Protein AF-A0A7S3YES2-F1 (afdb_monomer_lite)

Sequence (187 aa):
KAGHWVFRRHGYSEAENPGHLVTLINQAGDPILMGERTRGLAPTPREYLDLLVKAVFDGSPGIPGMLPPAPPTGRAPAAVAVDAQGAVAPLRDFLLPAGIGVSYYPPPTQEELHYAEYGDRALPTGKSCAVCGRPTREDGRPLLKCSRCRLATYCGQDHQRQDWKNHKRACKDNVSKQKAPPPATAV

Foldseek 3Di:
DAEEKEKDFQDQDCVRHVQLFIFIAGPVRHTLGGGDGAPDVFHALVRVVVVQCCQAQPTACADVPPGHTGGRPVDHYQEYEYQHPVNQVVNQVVCVVVNYHYYYDHDQDPVSVVCVVVCVVPPPPQAAAPQPRHSEAPVRHGFDADPQQSPHTHNDVVSVVVCCVVCVVVSVVRNVVVPDDDPDDDD

Secondary structure (DSSP, 8-state):
-EEEEEEEES-SSTTT-TT-EEEEE-TTS-EEEEEEE-SSSS--HHHHHHHHHIIIII-B--BTTTB--B----S-EEEEEES-HHHHHHHHHHHGGGT-EEEE-PPPPHHHHHHHHTTTTT---S--BTTT--SS-TTSPPPEEPTTTS--EESSHHHHHHHHHHHHHHHHHHHHHTTPPPPPPP-

InterPro domains:
  IPR002893 Zinc finger, MYND-type [PF01753] (129-171)
  IPR002893 Zinc finger, MYND-type [PS01360] (129-171)
  IPR002893 Zinc finger, MYND-type [PS50865] (129-171)

Radius of gyration: 23.1 Å; chains: 1; bounding box: 52×49×50 Å

Organism: Heterosigma akashiwo (NCBI:txid2829)

Structure (mmCIF, N/CA/C/O backbone):
data_AF-A0A7S3YES2-F1
#
_entry.id   AF-A0A7S3YES2-F1
#
loop_
_atom_site.group_PDB
_atom_site.id
_atom_site.type_symbol
_atom_site.label_atom_id
_atom_si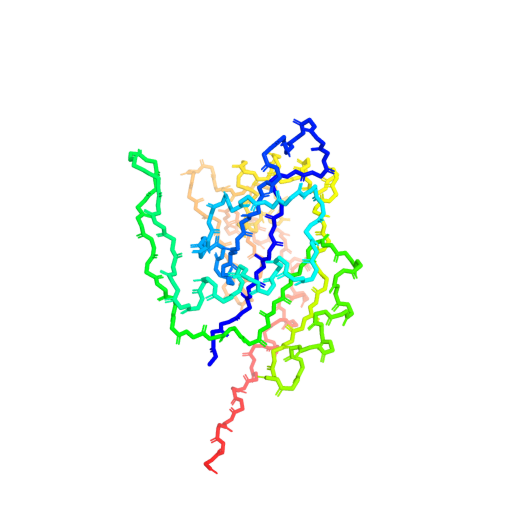te.label_alt_id
_atom_site.label_comp_id
_atom_site.label_asym_id
_atom_site.label_entity_id
_atom_site.label_seq_id
_atom_site.pdbx_PDB_ins_code
_atom_site.Cartn_x
_atom_site.Cartn_y
_atom_site.Cartn_z
_atom_site.occupancy
_atom_site.B_iso_or_equiv
_atom_site.auth_seq_id
_atom_site.auth_comp_id
_atom_site.auth_asym_id
_atom_site.auth_atom_id
_atom_site.pdbx_PDB_model_num
ATOM 1 N N . LYS A 1 1 ? 12.040 -11.055 9.045 1.00 61.12 1 LYS A N 1
ATOM 2 C CA . LYS A 1 1 ? 11.118 -10.408 8.083 1.00 61.12 1 LYS A CA 1
ATOM 3 C C . LYS A 1 1 ? 10.249 -9.418 8.847 1.00 61.12 1 LYS A C 1
ATOM 5 O O . LYS A 1 1 ? 9.913 -9.714 9.988 1.00 61.12 1 LYS A O 1
ATOM 10 N N . ALA A 1 2 ? 9.986 -8.237 8.293 1.00 74.62 2 ALA A N 1
ATOM 11 C CA . ALA A 1 2 ? 9.013 -7.291 8.836 1.00 74.62 2 ALA A CA 1
ATOM 12 C C . ALA A 1 2 ? 7.578 -7.826 8.636 1.00 74.62 2 ALA A C 1
ATOM 14 O O . ALA A 1 2 ? 7.402 -8.876 8.020 1.00 74.62 2 ALA A O 1
ATOM 15 N N . GLY A 1 3 ? 6.570 -7.147 9.192 1.00 86.94 3 GLY A N 1
ATOM 16 C CA . GLY A 1 3 ? 5.158 -7.525 9.054 1.00 86.94 3 GLY A CA 1
ATOM 17 C C . GLY A 1 3 ? 4.611 -7.368 7.628 1.00 86.94 3 GLY A C 1
ATOM 18 O O . GLY A 1 3 ? 5.349 -7.443 6.644 1.00 86.94 3 GLY A O 1
ATOM 19 N N . HIS A 1 4 ? 3.302 -7.162 7.519 1.00 90.69 4 HIS A N 1
ATOM 20 C CA . HIS A 1 4 ? 2.634 -6.908 6.242 1.00 90.69 4 HIS A CA 1
ATOM 21 C C . HIS A 1 4 ? 2.777 -5.438 5.828 1.00 90.69 4 HIS A C 1
ATOM 23 O O . HIS A 1 4 ? 2.563 -4.556 6.661 1.00 90.69 4 HIS A O 1
ATOM 29 N N . TRP A 1 5 ? 3.139 -5.175 4.571 1.00 94.50 5 TRP A N 1
ATOM 30 C CA . TRP A 1 5 ? 3.244 -3.820 4.018 1.00 94.50 5 TRP A CA 1
ATOM 31 C C . TRP A 1 5 ? 2.229 -3.603 2.899 1.00 94.50 5 TRP A C 1
ATOM 33 O O . TRP A 1 5 ? 1.947 -4.524 2.137 1.00 94.50 5 TRP A O 1
ATOM 43 N N . VAL A 1 6 ? 1.705 -2.387 2.770 1.00 94.25 6 VAL A N 1
ATOM 44 C CA . VAL A 1 6 ? 0.679 -2.053 1.771 1.00 94.25 6 VAL A CA 1
ATOM 45 C C . VAL A 1 6 ? 1.133 -0.864 0.938 1.00 94.25 6 VAL A C 1
ATOM 47 O O . VAL A 1 6 ? 1.464 0.187 1.484 1.00 94.25 6 VAL A O 1
ATOM 50 N N . PHE A 1 7 ? 1.129 -1.023 -0.382 1.00 93.56 7 PHE A N 1
ATOM 51 C CA . PHE A 1 7 ? 1.256 0.087 -1.316 1.00 93.56 7 PHE A CA 1
ATOM 52 C C . PHE A 1 7 ? -0.118 0.686 -1.608 1.00 93.56 7 PHE A C 1
ATOM 54 O O . PHE A 1 7 ? -1.051 -0.030 -1.971 1.00 93.56 7 PHE A O 1
ATOM 61 N N . ARG A 1 8 ? -0.222 2.009 -1.480 1.00 90.81 8 ARG A N 1
ATOM 62 C CA . ARG A 1 8 ? -1.449 2.772 -1.704 1.00 90.81 8 ARG A CA 1
ATOM 63 C C . ARG A 1 8 ? -1.166 3.997 -2.564 1.00 90.81 8 ARG A C 1
ATOM 65 O O . ARG A 1 8 ? -0.377 4.859 -2.172 1.00 90.81 8 ARG A O 1
ATOM 72 N N . ARG A 1 9 ? -1.838 4.110 -3.708 1.00 90.38 9 ARG A N 1
ATOM 73 C CA . ARG A 1 9 ? -1.846 5.337 -4.514 1.00 90.38 9 ARG A CA 1
ATOM 74 C C . ARG A 1 9 ? -2.618 6.459 -3.823 1.00 90.38 9 ARG A C 1
ATOM 76 O O . ARG A 1 9 ? -3.581 6.209 -3.101 1.00 90.38 9 ARG A O 1
ATOM 83 N N . HIS A 1 10 ? -2.212 7.706 -4.067 1.00 86.56 10 HIS A N 1
ATOM 84 C CA . HIS A 1 10 ? -2.883 8.905 -3.528 1.00 86.56 10 HIS A CA 1
ATOM 85 C C . HIS A 1 10 ? -4.203 9.239 -4.246 1.00 86.56 10 HIS A C 1
ATOM 87 O O . HIS A 1 10 ? -4.919 10.137 -3.826 1.00 86.56 10 HIS A O 1
ATOM 93 N N . GLY A 1 11 ? -4.536 8.494 -5.299 1.00 84.19 11 GLY A N 1
ATOM 94 C CA . GLY A 1 11 ? -5.742 8.624 -6.114 1.00 84.19 11 GLY A CA 1
ATOM 95 C C . GLY A 1 11 ? -5.633 7.732 -7.350 1.00 84.19 11 GLY A C 1
ATOM 96 O O . GLY A 1 11 ? -4.544 7.226 -7.653 1.00 84.19 11 GLY A O 1
ATOM 97 N N . TYR A 1 12 ? -6.751 7.518 -8.046 1.00 86.38 12 TYR A N 1
ATOM 98 C CA . TYR A 1 12 ? -6.851 6.529 -9.130 1.00 86.38 12 TYR A CA 1
ATOM 99 C C . TYR A 1 12 ? -7.106 7.155 -10.505 1.00 86.38 12 TYR A C 1
ATOM 101 O O . TYR A 1 12 ? -7.118 6.445 -11.510 1.00 86.38 12 TYR A O 1
ATOM 109 N N . SER A 1 13 ? -7.255 8.477 -10.552 1.00 86.88 13 SER A N 1
ATOM 110 C CA . SER A 1 13 ? -7.379 9.284 -11.763 1.00 86.88 13 SER A CA 1
ATOM 111 C C . SER A 1 13 ? -6.330 10.399 -11.803 1.00 86.88 13 SER A C 1
ATOM 113 O O . SER A 1 13 ? -5.776 10.777 -10.771 1.00 86.88 13 SER A O 1
ATOM 115 N N . GLU A 1 14 ? -6.086 10.962 -12.989 1.00 88.75 14 GLU A N 1
ATOM 116 C CA . GLU A 1 14 ? -5.148 12.083 -13.185 1.00 88.75 14 GLU A CA 1
ATOM 117 C C . GLU A 1 14 ? -5.544 13.318 -12.363 1.00 88.75 14 GLU A C 1
ATOM 119 O O . GLU A 1 14 ? -4.692 14.070 -11.904 1.00 88.75 14 GLU A O 1
ATOM 124 N N . ALA A 1 15 ? -6.847 13.524 -12.148 1.00 84.31 15 ALA A N 1
ATOM 125 C CA . ALA A 1 15 ? -7.356 14.639 -11.356 1.00 84.31 15 ALA A CA 1
ATOM 126 C C . ALA A 1 15 ? -7.073 14.463 -9.855 1.00 84.31 15 ALA A C 1
ATOM 128 O O . ALA A 1 15 ? -6.727 15.425 -9.175 1.00 84.31 15 ALA A O 1
ATOM 129 N N . GLU A 1 16 ? -7.208 13.238 -9.342 1.00 83.69 16 GLU A N 1
ATOM 130 C CA . GLU A 1 16 ? -6.973 12.920 -7.927 1.00 83.69 16 GLU A CA 1
ATOM 131 C C . GLU A 1 16 ? -5.483 12.754 -7.610 1.00 83.69 16 GLU A C 1
ATOM 133 O O . GLU A 1 16 ? -5.043 13.054 -6.503 1.00 83.69 16 GLU A O 1
ATOM 138 N N . ASN A 1 17 ? -4.699 12.258 -8.570 1.00 88.44 17 ASN A N 1
ATOM 139 C CA . ASN A 1 17 ? -3.285 11.948 -8.394 1.00 88.44 17 ASN A CA 1
ATOM 140 C C . ASN A 1 17 ? -2.426 12.422 -9.580 1.00 88.44 17 ASN A C 1
ATOM 142 O O . ASN A 1 17 ? -1.763 11.604 -10.222 1.00 88.44 17 ASN A O 1
ATOM 146 N N . PRO A 1 18 ? -2.351 13.741 -9.835 1.00 89.25 18 PRO A N 1
ATOM 147 C CA . PRO A 1 18 ? -1.568 14.301 -10.947 1.00 89.25 18 PRO A CA 1
ATOM 148 C C . PRO A 1 18 ? -0.056 14.077 -10.784 1.00 89.25 18 PRO A C 1
ATOM 150 O O . PRO A 1 18 ? 0.735 14.254 -11.709 1.00 89.25 18 PRO A O 1
ATOM 153 N N . GLY A 1 19 ? 0.381 13.737 -9.568 1.00 88.88 19 GLY A N 1
ATOM 154 C CA . GLY A 1 19 ? 1.769 13.425 -9.259 1.00 88.88 19 GLY A CA 1
ATOM 155 C C . GLY A 1 19 ? 2.131 11.951 -9.425 1.00 88.88 19 GLY A C 1
ATOM 156 O O . GLY A 1 19 ? 3.307 11.638 -9.262 1.00 88.88 19 GLY A O 1
ATOM 157 N N . HIS A 1 20 ? 1.167 11.065 -9.703 1.00 92.94 20 HIS A N 1
ATOM 158 C CA . HIS A 1 20 ? 1.345 9.605 -9.707 1.00 92.94 20 HIS A CA 1
ATOM 159 C C . HIS A 1 20 ? 2.026 9.087 -8.431 1.00 92.94 20 HIS A C 1
ATOM 161 O O . HIS A 1 20 ? 2.964 8.285 -8.469 1.00 92.94 20 HIS A O 1
ATOM 167 N N . LEU A 1 21 ? 1.583 9.605 -7.288 1.00 91.44 21 LEU A N 1
ATOM 168 C CA . LEU A 1 21 ? 2.171 9.361 -5.982 1.00 91.44 21 LEU A CA 1
ATOM 169 C C . LEU A 1 21 ? 1.654 8.060 -5.362 1.00 91.44 21 LEU A C 1
ATOM 171 O O . LEU A 1 21 ? 0.460 7.741 -5.433 1.00 91.44 21 LEU A O 1
ATOM 175 N N . VAL A 1 22 ? 2.566 7.344 -4.710 1.00 92.00 22 VAL A N 1
ATOM 176 C CA . VAL A 1 22 ? 2.334 6.103 -3.968 1.00 92.00 22 VAL A CA 1
ATOM 177 C C . VAL A 1 22 ? 2.945 6.223 -2.571 1.00 92.00 22 VAL A C 1
ATOM 179 O O . VAL A 1 22 ? 4.047 6.737 -2.394 1.00 92.00 22 VAL A O 1
ATOM 182 N N . THR A 1 23 ? 2.243 5.719 -1.562 1.00 91.88 23 THR A N 1
ATOM 183 C CA . THR A 1 23 ? 2.752 5.546 -0.196 1.00 91.88 23 THR A CA 1
ATOM 184 C C . THR A 1 23 ? 2.873 4.060 0.107 1.00 91.88 23 THR A C 1
ATOM 186 O O . THR A 1 23 ? 2.001 3.271 -0.257 1.00 91.88 23 THR A O 1
ATOM 189 N N . LEU A 1 24 ? 3.939 3.684 0.805 1.00 93.12 24 LEU A N 1
ATOM 190 C CA . LEU A 1 24 ? 4.111 2.364 1.397 1.00 93.12 24 LEU A CA 1
ATOM 191 C C . LEU A 1 24 ? 3.903 2.484 2.904 1.00 93.12 24 LEU A C 1
ATOM 193 O O . LEU A 1 24 ? 4.624 3.236 3.555 1.00 93.12 24 LEU A O 1
ATOM 197 N N . ILE A 1 25 ? 2.949 1.741 3.457 1.00 89.94 25 ILE A N 1
ATOM 198 C CA . ILE A 1 25 ? 2.642 1.737 4.894 1.00 89.94 25 ILE A CA 1
ATOM 199 C C . ILE A 1 25 ? 2.916 0.370 5.521 1.00 89.94 25 ILE A C 1
ATOM 201 O O . ILE A 1 25 ? 2.829 -0.666 4.857 1.00 89.94 25 ILE A O 1
ATOM 205 N N . ASN A 1 26 ? 3.246 0.368 6.811 1.00 88.50 26 ASN A N 1
ATOM 206 C CA . ASN A 1 26 ? 3.394 -0.847 7.605 1.00 88.50 26 ASN A CA 1
ATOM 207 C C . ASN A 1 26 ? 2.022 -1.373 8.095 1.00 88.50 26 ASN A C 1
ATOM 209 O O . ASN A 1 26 ? 0.976 -0.767 7.869 1.00 88.50 26 ASN A O 1
ATOM 213 N N . GLN A 1 27 ? 2.029 -2.491 8.825 1.00 84.56 27 GLN A N 1
ATOM 214 C CA . GLN A 1 27 ? 0.817 -3.106 9.383 1.00 84.56 27 GLN A CA 1
ATOM 215 C C . GLN A 1 27 ? 0.098 -2.241 10.440 1.00 84.56 27 GLN A C 1
ATOM 217 O O . GLN A 1 27 ? -1.097 -2.421 10.655 1.00 84.56 27 GLN A O 1
ATOM 222 N N . ALA A 1 28 ? 0.808 -1.333 11.111 1.00 79.88 28 ALA A N 1
ATOM 223 C CA . ALA A 1 28 ? 0.231 -0.387 12.066 1.00 79.88 28 ALA A CA 1
ATOM 224 C C . ALA A 1 28 ? -0.382 0.851 11.381 1.00 79.88 28 ALA A C 1
ATOM 226 O O . ALA A 1 28 ? -1.066 1.629 12.039 1.00 79.88 28 ALA A O 1
ATOM 227 N N . GLY A 1 29 ? -0.182 1.005 10.067 1.00 79.81 29 GLY A N 1
ATOM 228 C CA . GLY A 1 29 ? -0.621 2.163 9.293 1.00 79.81 29 GLY A CA 1
ATOM 229 C C . GLY A 1 29 ? 0.418 3.282 9.204 1.00 79.81 29 GLY A C 1
ATOM 230 O O . GLY A 1 29 ? 0.149 4.287 8.549 1.00 79.81 29 GLY A O 1
ATOM 231 N N . ASP A 1 30 ? 1.604 3.116 9.797 1.00 82.94 30 ASP A N 1
ATOM 232 C CA . ASP A 1 30 ? 2.648 4.136 9.724 1.00 82.94 30 ASP A CA 1
ATOM 233 C C . ASP A 1 30 ? 3.318 4.127 8.342 1.00 82.94 30 ASP A C 1
ATOM 235 O O . ASP A 1 30 ? 3.594 3.048 7.792 1.00 82.94 30 ASP A O 1
ATOM 239 N N . PRO A 1 31 ? 3.636 5.304 7.778 1.00 86.00 31 PRO A N 1
ATOM 240 C CA . PRO A 1 31 ? 4.341 5.395 6.510 1.00 86.00 31 PRO A CA 1
ATOM 241 C C . PRO A 1 31 ? 5.785 4.894 6.635 1.00 86.00 31 PRO A C 1
ATOM 243 O O . PRO A 1 31 ? 6.546 5.328 7.495 1.00 86.00 31 PRO A O 1
ATOM 246 N N . ILE A 1 32 ? 6.165 3.998 5.725 1.00 90.12 32 ILE A N 1
ATOM 247 C CA . ILE A 1 32 ? 7.548 3.568 5.480 1.00 90.12 32 ILE A CA 1
ATOM 248 C C . ILE A 1 32 ? 8.164 4.444 4.384 1.00 90.12 32 ILE A C 1
ATOM 250 O O . ILE A 1 32 ? 9.259 4.972 4.545 1.00 90.12 32 ILE A O 1
ATOM 254 N N . LEU A 1 33 ? 7.436 4.615 3.276 1.00 91.12 33 LEU A N 1
ATOM 255 C CA . LEU A 1 33 ? 7.733 5.580 2.217 1.00 91.12 33 LEU A CA 1
ATOM 256 C C . LEU A 1 33 ? 6.488 6.424 1.977 1.00 91.12 33 LEU A C 1
ATOM 258 O O . LEU A 1 33 ? 5.380 5.887 1.964 1.00 91.12 33 LEU A O 1
ATOM 262 N N . MET A 1 34 ? 6.655 7.724 1.752 1.00 87.06 34 MET A N 1
ATOM 263 C CA . MET A 1 34 ? 5.537 8.654 1.616 1.00 87.06 34 MET A CA 1
ATOM 264 C C . MET A 1 34 ? 5.678 9.498 0.352 1.00 87.06 34 MET A C 1
ATOM 266 O O . MET A 1 34 ? 6.649 10.234 0.208 1.00 87.06 34 MET A O 1
ATOM 270 N N . GLY A 1 35 ? 4.681 9.416 -0.534 1.00 85.75 35 GLY A N 1
ATOM 271 C CA . GLY A 1 35 ? 4.595 10.282 -1.715 1.00 85.75 35 GLY A CA 1
ATOM 272 C C . GLY A 1 35 ? 5.646 9.987 -2.787 1.00 85.75 35 GLY A C 1
ATOM 273 O O . GLY A 1 35 ? 6.166 10.905 -3.415 1.00 85.75 35 GLY A O 1
ATOM 274 N N . GLU A 1 36 ? 5.971 8.716 -3.000 1.00 91.06 36 GLU A N 1
ATOM 275 C CA . GLU A 1 36 ? 6.913 8.293 -4.032 1.00 91.06 36 GLU A CA 1
ATOM 276 C C . GLU A 1 36 ? 6.277 8.408 -5.416 1.00 91.06 36 GLU A C 1
ATOM 278 O O . GLU A 1 36 ? 5.167 7.927 -5.645 1.00 91.06 36 GLU A O 1
ATOM 283 N N . ARG A 1 37 ? 6.981 9.054 -6.344 1.00 92.69 37 ARG A N 1
ATOM 284 C CA . ARG A 1 37 ? 6.482 9.308 -7.696 1.00 92.69 37 ARG A CA 1
ATOM 285 C C . ARG A 1 37 ? 6.710 8.095 -8.594 1.00 92.69 37 ARG A C 1
ATOM 287 O O . ARG A 1 37 ? 7.815 7.564 -8.663 1.00 92.69 37 ARG A O 1
ATOM 294 N N . THR A 1 38 ? 5.678 7.724 -9.340 1.00 94.19 38 THR A N 1
ATOM 295 C CA . THR A 1 38 ? 5.729 6.689 -10.383 1.00 94.19 38 THR A CA 1
ATOM 296 C C . THR A 1 38 ? 5.505 7.304 -11.765 1.00 94.19 38 THR A C 1
ATOM 298 O O . THR A 1 38 ? 5.157 8.481 -11.889 1.00 94.19 38 THR A O 1
ATOM 301 N N . ARG A 1 39 ? 5.775 6.553 -12.838 1.00 93.50 39 ARG A N 1
ATOM 302 C CA . ARG A 1 39 ? 5.670 7.078 -14.210 1.00 93.50 39 ARG A CA 1
ATOM 303 C C . ARG A 1 39 ? 4.228 7.287 -14.657 1.00 93.50 39 ARG A C 1
ATOM 305 O O . ARG A 1 39 ? 3.977 8.201 -15.434 1.00 93.50 39 ARG A O 1
ATOM 312 N N . GLY A 1 40 ? 3.301 6.468 -14.173 1.00 90.94 40 GLY A N 1
ATOM 313 C CA . GLY A 1 40 ? 1.884 6.529 -14.523 1.00 90.94 40 GLY A CA 1
ATOM 314 C C . GLY A 1 40 ? 0.987 6.249 -13.322 1.00 90.94 40 GLY A C 1
ATOM 315 O O . GLY A 1 40 ? 1.450 5.753 -12.300 1.00 90.94 40 GLY A O 1
ATOM 316 N N . LEU A 1 41 ? -0.315 6.500 -13.471 1.00 87.44 41 LEU A N 1
ATOM 317 C CA . LEU A 1 41 ? -1.318 6.251 -12.427 1.00 87.44 41 LEU A CA 1
ATOM 318 C C . LEU A 1 41 ? -1.337 4.823 -11.874 1.00 87.44 41 LEU A C 1
ATOM 320 O O . LEU A 1 41 ? -1.756 4.619 -10.738 1.00 87.44 41 LEU A O 1
ATOM 324 N N . ALA A 1 42 ? -0.962 3.821 -12.666 1.00 89.31 42 ALA A N 1
ATOM 325 C CA . ALA A 1 42 ? -0.839 2.437 -12.225 1.00 89.31 42 ALA A CA 1
ATOM 326 C C . ALA A 1 42 ? 0.644 2.034 -12.256 1.00 89.31 42 ALA A C 1
ATOM 328 O O . ALA A 1 42 ? 1.194 1.887 -13.351 1.00 89.31 42 ALA A O 1
ATOM 329 N N . PRO A 1 43 ? 1.290 1.843 -11.091 1.00 93.81 43 PRO A N 1
ATOM 330 C CA . PRO A 1 43 ? 2.683 1.437 -11.043 1.00 93.81 43 PRO A CA 1
ATOM 331 C C . PRO A 1 43 ? 2.886 0.066 -11.685 1.00 93.81 43 PRO A C 1
ATOM 333 O O . PRO A 1 43 ? 2.092 -0.866 -11.522 1.00 93.81 43 PRO A O 1
ATOM 336 N N . THR A 1 44 ? 3.986 -0.065 -12.410 1.00 95.56 44 THR A N 1
ATOM 337 C CA . THR A 1 44 ? 4.427 -1.334 -12.985 1.00 95.56 44 THR A CA 1
ATOM 338 C C . THR A 1 44 ? 5.000 -2.258 -11.900 1.00 95.56 44 THR A C 1
ATOM 340 O O . THR A 1 44 ? 5.464 -1.783 -10.860 1.00 95.56 44 THR A O 1
ATOM 343 N N . PRO A 1 45 ? 5.065 -3.587 -12.130 1.00 95.44 45 PRO A N 1
ATOM 344 C CA . PRO A 1 45 ? 5.743 -4.511 -11.215 1.00 95.44 45 PRO A CA 1
ATOM 345 C C . PRO A 1 45 ? 7.172 -4.078 -10.867 1.00 95.44 45 PRO A C 1
ATOM 347 O O . PRO A 1 45 ? 7.597 -4.195 -9.723 1.00 95.44 45 PRO A O 1
ATOM 350 N N . ARG A 1 46 ? 7.907 -3.535 -11.844 1.00 95.69 46 ARG A N 1
ATOM 351 C CA . ARG A 1 46 ? 9.270 -3.046 -11.631 1.00 95.69 46 ARG A CA 1
ATOM 352 C C . ARG A 1 46 ? 9.309 -1.865 -10.666 1.00 95.69 46 ARG A C 1
ATOM 354 O O . ARG A 1 46 ? 10.131 -1.869 -9.763 1.00 95.69 46 ARG A O 1
ATOM 361 N N . GLU A 1 47 ? 8.401 -0.905 -10.813 1.00 96.31 47 GLU A N 1
ATOM 362 C CA . GLU A 1 47 ? 8.338 0.244 -9.904 1.00 96.31 47 GLU A CA 1
ATOM 363 C C . GLU A 1 47 ? 8.006 -0.187 -8.471 1.00 96.31 47 GLU A C 1
ATOM 365 O O . GLU A 1 47 ? 8.640 0.289 -7.537 1.00 96.31 47 GLU A O 1
ATOM 370 N N . TYR A 1 48 ? 7.092 -1.146 -8.273 1.00 96.12 48 TYR A N 1
ATOM 371 C CA . TYR A 1 48 ? 6.850 -1.702 -6.935 1.00 96.12 48 TYR A CA 1
ATOM 372 C C . TYR A 1 48 ? 8.099 -2.368 -6.339 1.00 96.12 48 TYR A C 1
ATOM 374 O O . TYR A 1 48 ? 8.349 -2.224 -5.142 1.00 96.12 48 TYR A O 1
ATOM 382 N N . LEU A 1 49 ? 8.891 -3.081 -7.149 1.00 95.62 49 LEU A N 1
ATOM 383 C CA . LEU A 1 49 ? 10.154 -3.671 -6.697 1.00 95.62 49 LEU A CA 1
ATOM 384 C C . LEU A 1 49 ? 11.178 -2.596 -6.331 1.00 95.62 49 LEU A C 1
ATOM 386 O O . LEU A 1 49 ? 11.760 -2.678 -5.254 1.00 95.62 49 LEU A O 1
ATOM 390 N N . ASP A 1 50 ? 11.359 -1.577 -7.171 1.00 95.75 50 ASP A N 1
ATOM 391 C CA . ASP A 1 50 ? 12.300 -0.481 -6.918 1.00 95.75 50 ASP A CA 1
ATOM 392 C C . ASP A 1 50 ? 11.951 0.249 -5.607 1.00 95.75 50 ASP A C 1
ATOM 394 O O . ASP A 1 50 ? 12.821 0.494 -4.769 1.00 95.75 50 ASP A O 1
ATOM 398 N N . LEU A 1 51 ? 10.661 0.510 -5.364 1.00 95.50 51 LEU A N 1
ATOM 399 C CA . LEU A 1 51 ? 10.188 1.090 -4.104 1.00 95.50 51 LEU A CA 1
ATOM 400 C C . LEU A 1 51 ? 10.392 0.151 -2.908 1.00 95.50 51 LEU A C 1
ATOM 402 O O . LEU A 1 51 ? 10.715 0.609 -1.812 1.00 95.50 51 LEU A O 1
ATOM 406 N N . LEU A 1 52 ? 10.230 -1.161 -3.095 1.00 95.25 52 LEU A N 1
ATOM 407 C CA . LEU A 1 52 ? 10.494 -2.140 -2.043 1.00 95.25 52 LEU A CA 1
ATOM 408 C C . LEU A 1 52 ? 11.982 -2.167 -1.667 1.00 95.25 52 LEU A C 1
ATOM 410 O O . LEU A 1 52 ? 12.308 -2.181 -0.481 1.00 95.25 52 LEU A O 1
ATOM 414 N N . VAL A 1 53 ? 12.879 -2.137 -2.657 1.00 95.00 53 VAL A N 1
ATOM 415 C CA . VAL A 1 53 ? 14.330 -2.040 -2.433 1.00 95.00 53 VAL A CA 1
ATOM 416 C C . VAL A 1 53 ? 14.654 -0.748 -1.687 1.00 95.00 53 VAL A C 1
ATOM 418 O O . VAL A 1 53 ? 15.296 -0.808 -0.637 1.00 95.00 53 VAL A O 1
ATOM 421 N N . LYS A 1 54 ? 14.117 0.389 -2.147 1.00 94.44 54 LYS A N 1
ATOM 422 C CA . LYS A 1 54 ? 14.286 1.688 -1.486 1.00 94.44 54 LYS A CA 1
ATOM 423 C C . LYS A 1 54 ? 13.872 1.635 -0.013 1.00 94.44 54 LYS A C 1
ATOM 425 O O . LYS A 1 54 ? 14.631 2.043 0.858 1.00 94.44 54 LYS A O 1
ATOM 430 N N . ALA A 1 55 ? 12.706 1.068 0.299 1.00 93.94 55 ALA A N 1
ATOM 431 C CA . ALA A 1 55 ? 12.213 0.939 1.675 1.00 93.94 55 ALA A CA 1
ATOM 432 C C . ALA A 1 55 ? 13.106 0.063 2.575 1.00 93.94 55 ALA A C 1
ATOM 434 O O . ALA A 1 55 ? 13.204 0.279 3.790 1.00 93.94 55 ALA A O 1
ATOM 435 N N . VAL A 1 56 ? 13.735 -0.965 2.003 1.00 94.25 56 VAL A N 1
ATOM 436 C CA . VAL A 1 56 ? 14.581 -1.897 2.755 1.00 94.25 56 VAL A CA 1
ATOM 437 C C . VAL A 1 56 ? 15.978 -1.332 2.984 1.00 94.25 56 VAL A C 1
ATOM 439 O O . VAL A 1 56 ? 16.498 -1.497 4.088 1.00 94.25 56 VAL A O 1
ATOM 442 N N . PHE A 1 57 ? 16.565 -0.673 1.985 1.00 94.56 57 PHE A N 1
ATOM 443 C CA . PHE A 1 57 ? 17.994 -0.350 1.976 1.00 94.56 57 PHE A CA 1
ATOM 444 C C . PHE A 1 57 ? 18.318 1.144 2.032 1.00 94.56 57 PHE A C 1
ATOM 446 O O . PHE A 1 57 ? 19.312 1.498 2.662 1.00 94.56 57 PHE A O 1
ATOM 453 N N . ASP A 1 58 ? 17.468 2.013 1.479 1.00 91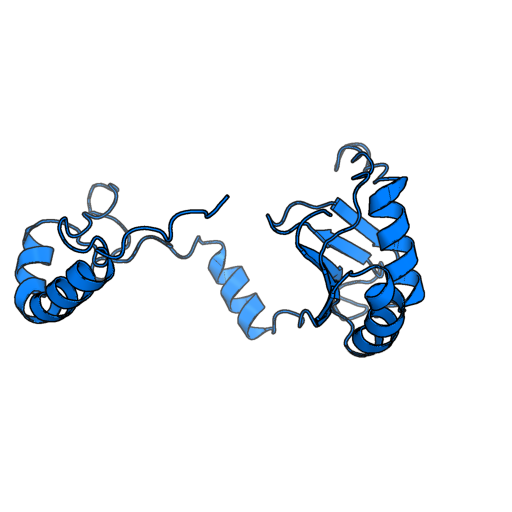.56 58 ASP A N 1
ATOM 454 C CA . ASP A 1 58 ? 17.777 3.444 1.339 1.00 91.56 58 ASP A CA 1
ATOM 455 C C . ASP A 1 58 ? 16.996 4.331 2.325 1.00 91.56 58 ASP A C 1
ATOM 457 O O . ASP A 1 58 ? 17.532 5.296 2.866 1.00 91.56 58 ASP A O 1
ATOM 461 N N . GLY A 1 59 ? 15.731 3.995 2.593 1.00 86.00 59 GLY A N 1
ATOM 462 C CA . GLY A 1 59 ? 14.813 4.824 3.376 1.00 86.00 59 GLY A CA 1
ATOM 463 C C . GLY A 1 59 ? 14.198 5.972 2.566 1.00 86.00 59 GLY A C 1
ATOM 464 O O . GLY A 1 59 ? 14.182 5.962 1.332 1.00 86.00 59 GLY A O 1
ATOM 465 N N . SER A 1 60 ? 13.648 6.967 3.265 1.00 81.81 60 SER A N 1
ATOM 466 C CA . SER A 1 60 ? 13.054 8.165 2.661 1.00 81.81 60 SER A CA 1
ATOM 467 C C . SER A 1 60 ? 13.799 9.426 3.112 1.00 81.81 60 SER A C 1
ATOM 469 O O . SER A 1 60 ? 14.009 9.604 4.313 1.00 81.81 60 SER A O 1
ATOM 471 N N . PRO A 1 61 ? 14.156 10.346 2.195 1.00 79.38 61 PRO A N 1
ATOM 472 C CA . PRO A 1 61 ? 14.854 11.586 2.544 1.00 79.38 61 PRO A CA 1
ATOM 473 C C . PRO A 1 61 ? 13.982 12.581 3.332 1.00 79.38 61 PRO A C 1
ATOM 475 O O . PRO A 1 61 ? 14.500 13.581 3.826 1.00 79.38 61 PRO A O 1
ATOM 478 N N . GLY A 1 62 ? 12.677 12.317 3.469 1.00 75.25 62 GLY A N 1
ATOM 479 C CA . GLY A 1 62 ? 11.728 13.251 4.067 1.00 75.25 62 GLY A CA 1
ATOM 480 C C . GLY A 1 62 ? 11.461 14.465 3.173 1.00 75.25 62 GLY A C 1
ATOM 481 O O . GLY A 1 62 ? 11.978 14.583 2.062 1.00 75.25 62 GLY A O 1
ATOM 482 N N . ILE A 1 63 ? 10.629 15.378 3.665 1.00 73.25 63 ILE A N 1
ATOM 483 C CA . ILE A 1 63 ? 10.309 16.654 3.019 1.00 73.25 63 ILE A CA 1
ATOM 484 C C . ILE A 1 63 ? 10.612 17.760 4.037 1.00 73.25 63 ILE A C 1
ATOM 486 O O . ILE A 1 63 ? 9.959 17.794 5.086 1.00 73.25 63 ILE A O 1
ATOM 490 N N . PRO A 1 64 ? 11.567 18.671 3.770 1.00 75.00 64 PRO A N 1
ATOM 491 C CA . PRO A 1 64 ? 11.923 19.736 4.704 1.00 75.00 64 PRO A CA 1
ATOM 492 C C . PRO A 1 64 ? 10.693 20.515 5.189 1.00 75.00 64 PRO A C 1
ATOM 494 O O . PRO A 1 64 ? 9.928 21.043 4.388 1.00 75.00 64 PRO A O 1
ATOM 497 N N . GLY A 1 65 ? 10.489 20.559 6.508 1.00 76.06 65 GLY A N 1
ATOM 498 C CA . GLY A 1 65 ? 9.366 21.267 7.136 1.00 76.06 65 GLY A CA 1
ATOM 499 C C . GLY A 1 65 ? 8.002 20.563 7.078 1.00 76.06 65 GLY A C 1
ATOM 500 O O . GLY A 1 65 ? 7.062 21.072 7.679 1.00 76.06 65 GLY A O 1
ATOM 501 N N . MET A 1 66 ? 7.881 19.404 6.417 1.00 73.69 66 MET A N 1
ATOM 502 C CA . MET A 1 66 ? 6.626 18.633 6.349 1.00 73.69 66 MET A CA 1
ATOM 503 C C . MET A 1 66 ? 6.752 17.202 6.878 1.00 73.69 66 MET A C 1
ATOM 505 O O . MET A 1 66 ? 5.853 16.734 7.570 1.00 73.69 66 MET A O 1
ATOM 509 N N . LEU A 1 67 ? 7.846 16.499 6.568 1.00 69.75 67 LEU A N 1
ATOM 510 C CA . LEU A 1 67 ? 8.051 15.108 6.973 1.00 69.75 67 LEU A CA 1
ATOM 511 C C . LEU A 1 67 ? 9.530 14.861 7.302 1.00 69.75 67 LEU A C 1
ATOM 513 O O . LEU A 1 67 ? 10.385 15.163 6.466 1.00 69.75 67 LEU A O 1
ATOM 517 N N . PRO A 1 68 ? 9.869 14.302 8.476 1.00 78.19 68 PRO A N 1
ATOM 518 C CA . PRO A 1 68 ? 11.252 13.960 8.778 1.00 78.19 68 PRO A CA 1
ATOM 519 C C . PRO A 1 68 ? 11.763 12.834 7.858 1.00 78.19 68 PRO A C 1
ATOM 521 O O . PRO A 1 68 ? 10.966 12.017 7.389 1.00 78.19 68 PRO A O 1
ATOM 524 N N . PRO A 1 69 ? 13.082 12.758 7.605 1.00 81.88 69 PRO A N 1
ATOM 525 C CA . PRO A 1 69 ? 13.672 11.609 6.930 1.00 81.88 69 PRO A CA 1
ATOM 526 C C . PRO A 1 69 ? 13.403 10.325 7.720 1.00 81.88 69 PRO A C 1
ATOM 528 O O . PRO A 1 69 ? 13.502 10.306 8.949 1.00 81.88 69 PRO A O 1
ATOM 531 N N . ALA A 1 70 ? 13.090 9.249 7.003 1.00 80.81 70 ALA A N 1
ATOM 532 C CA . ALA A 1 70 ? 12.881 7.926 7.571 1.00 80.81 70 ALA A CA 1
ATOM 533 C C . ALA A 1 70 ? 14.071 7.024 7.209 1.00 80.81 70 ALA A C 1
ATOM 535 O O . ALA A 1 70 ? 14.389 6.897 6.023 1.00 80.81 70 ALA A O 1
ATOM 536 N N . PRO A 1 71 ? 14.738 6.387 8.187 1.00 86.81 71 PRO A N 1
ATOM 537 C CA . PRO A 1 71 ? 15.832 5.469 7.897 1.00 86.81 71 PRO A CA 1
ATOM 538 C C . PRO A 1 71 ? 15.325 4.218 7.159 1.00 86.81 71 PRO A C 1
ATOM 540 O O . PRO A 1 71 ? 14.143 3.872 7.264 1.00 86.81 71 PRO A O 1
ATOM 543 N N . PRO A 1 72 ? 16.207 3.497 6.445 1.00 90.19 72 PRO A N 1
ATOM 544 C CA . PRO A 1 72 ? 15.853 2.213 5.861 1.00 90.19 72 PRO A CA 1
ATOM 545 C C . PRO A 1 72 ? 15.428 1.217 6.938 1.00 90.19 72 PRO A C 1
ATOM 547 O O . PRO A 1 72 ? 15.971 1.181 8.044 1.00 90.19 72 PRO A O 1
ATOM 550 N N . THR A 1 73 ? 14.471 0.357 6.601 1.00 89.44 73 THR A N 1
ATOM 551 C CA . THR A 1 73 ? 13.963 -0.642 7.553 1.00 89.44 73 THR A CA 1
ATOM 552 C C . THR A 1 73 ? 14.977 -1.752 7.850 1.00 89.44 73 THR A C 1
ATOM 554 O O . THR A 1 73 ? 14.867 -2.431 8.874 1.00 89.44 73 THR A O 1
ATOM 557 N N . GLY A 1 74 ? 15.925 -1.998 6.935 1.00 90.12 74 GLY A N 1
ATOM 558 C CA . GLY A 1 74 ? 16.918 -3.073 7.019 1.00 90.12 74 GLY A CA 1
ATOM 559 C C . GLY A 1 74 ? 16.319 -4.485 7.028 1.00 90.12 74 GLY A C 1
ATOM 560 O O . GLY A 1 74 ? 17.022 -5.463 7.283 1.00 90.12 74 GLY A O 1
ATOM 561 N N . ARG A 1 75 ? 15.004 -4.621 6.807 1.00 88.44 75 ARG A N 1
ATOM 562 C CA . ARG A 1 75 ? 14.275 -5.890 6.895 1.00 88.44 75 ARG A CA 1
ATOM 563 C C . ARG A 1 75 ? 13.217 -5.965 5.806 1.00 88.44 75 ARG A C 1
ATOM 565 O O . ARG A 1 75 ? 12.256 -5.207 5.821 1.00 88.44 75 ARG A O 1
ATOM 572 N N . ALA A 1 76 ? 13.331 -6.970 4.942 1.00 90.25 76 ALA A N 1
ATOM 573 C CA . ALA A 1 76 ? 12.284 -7.287 3.978 1.00 90.25 76 ALA A CA 1
ATOM 574 C C . ALA A 1 76 ? 10.971 -7.699 4.681 1.00 90.25 76 ALA A C 1
ATOM 576 O O . ALA A 1 76 ? 11.029 -8.369 5.727 1.00 90.25 76 ALA A O 1
ATOM 577 N N . PRO A 1 77 ? 9.799 -7.349 4.124 1.00 93.56 77 PRO A N 1
ATOM 578 C CA . PRO A 1 77 ? 8.503 -7.739 4.669 1.00 93.56 77 PRO A CA 1
ATOM 579 C C . PRO A 1 77 ? 8.251 -9.239 4.547 1.00 93.56 77 PRO A C 1
ATOM 581 O O . PRO A 1 77 ? 8.863 -9.937 3.741 1.00 93.56 77 PRO A O 1
ATOM 584 N N . ALA A 1 78 ? 7.326 -9.748 5.356 1.00 91.12 78 ALA A N 1
ATOM 585 C CA . ALA A 1 78 ? 6.792 -11.095 5.193 1.00 91.12 78 ALA A CA 1
ATOM 586 C C . ALA A 1 78 ? 5.785 -11.158 4.037 1.00 91.12 78 ALA A C 1
ATOM 588 O O . ALA A 1 78 ? 5.688 -12.179 3.359 1.00 91.12 78 ALA A O 1
ATOM 589 N N . ALA A 1 79 ? 5.054 -10.066 3.802 1.00 93.19 79 ALA A N 1
ATOM 590 C CA . ALA A 1 79 ? 4.121 -9.943 2.695 1.00 93.19 79 ALA A CA 1
ATOM 591 C C . ALA A 1 79 ? 3.920 -8.480 2.287 1.00 93.19 79 ALA A C 1
ATOM 593 O O . ALA A 1 79 ? 4.012 -7.581 3.123 1.00 93.19 79 ALA A O 1
ATOM 594 N N . VAL A 1 80 ? 3.594 -8.273 1.015 1.00 94.94 80 VAL A N 1
ATOM 595 C CA . VAL A 1 80 ? 3.211 -6.987 0.439 1.00 94.94 80 VAL A CA 1
ATOM 596 C C . VAL A 1 80 ? 1.814 -7.078 -0.173 1.00 94.94 80 VAL A C 1
ATOM 598 O O . VAL A 1 80 ? 1.435 -8.103 -0.747 1.00 94.94 80 VAL A O 1
ATOM 601 N N . ALA A 1 81 ? 1.037 -6.010 -0.065 1.00 93.56 81 ALA A N 1
ATOM 602 C CA . ALA A 1 81 ? -0.189 -5.840 -0.825 1.00 93.56 81 ALA A CA 1
ATOM 603 C C . ALA A 1 81 ? -0.075 -4.642 -1.765 1.00 93.56 81 ALA A C 1
ATOM 605 O O . ALA A 1 81 ? 0.482 -3.608 -1.395 1.00 93.56 81 ALA A O 1
ATOM 606 N N . VAL A 1 82 ? -0.580 -4.802 -2.986 1.00 93.25 82 VAL A N 1
ATOM 607 C CA . VAL A 1 82 ? -0.554 -3.769 -4.029 1.00 93.25 82 VAL A CA 1
ATOM 608 C C . VAL A 1 82 ? -1.954 -3.511 -4.560 1.00 93.25 82 VAL A C 1
ATOM 610 O O . VAL A 1 82 ? -2.780 -4.421 -4.628 1.00 93.25 82 VAL A O 1
ATOM 613 N N . ASP A 1 83 ? -2.202 -2.276 -4.975 1.00 88.00 83 ASP A N 1
ATOM 614 C CA . ASP A 1 83 ? -3.495 -1.784 -5.452 1.00 88.00 83 ASP A CA 1
ATOM 615 C C . ASP A 1 83 ? -3.662 -1.815 -6.980 1.00 88.00 83 ASP A C 1
ATOM 617 O O . ASP A 1 83 ? -4.718 -1.451 -7.505 1.00 88.00 83 ASP A O 1
ATOM 621 N N . ALA A 1 84 ? -2.650 -2.299 -7.705 1.00 88.38 84 ALA A N 1
ATOM 622 C CA . ALA A 1 84 ? -2.715 -2.599 -9.130 1.00 88.38 84 ALA A CA 1
ATOM 623 C C . ALA A 1 84 ? -2.852 -4.114 -9.351 1.00 88.38 84 ALA A C 1
ATOM 625 O O . ALA A 1 84 ? -1.880 -4.864 -9.261 1.00 88.38 84 ALA A O 1
ATOM 626 N N . GLN A 1 85 ? -4.061 -4.574 -9.687 1.00 86.88 85 GLN A N 1
ATOM 627 C CA . GLN A 1 85 ? -4.360 -6.005 -9.840 1.00 86.88 85 GLN A CA 1
ATOM 628 C C . GLN A 1 85 ? -3.457 -6.698 -10.875 1.00 86.88 85 GLN A C 1
ATOM 630 O O . GLN A 1 85 ? -2.986 -7.809 -10.638 1.00 86.88 85 GLN A O 1
ATOM 635 N N . GLY A 1 86 ? -3.148 -6.018 -11.987 1.00 87.81 86 GLY A N 1
ATOM 636 C CA . GLY A 1 86 ? -2.247 -6.532 -13.025 1.00 87.81 86 GLY A CA 1
ATOM 637 C C . GLY A 1 86 ? -0.799 -6.737 -12.561 1.00 87.81 86 GLY A C 1
ATOM 638 O O . GLY A 1 86 ? -0.075 -7.523 -13.165 1.00 87.81 86 GLY A O 1
ATOM 639 N N . ALA A 1 87 ? -0.377 -6.086 -11.471 1.00 91.81 87 ALA A N 1
ATOM 640 C CA . ALA A 1 87 ? 0.967 -6.240 -10.925 1.00 91.81 87 ALA A CA 1
ATOM 641 C C . ALA A 1 87 ? 1.099 -7.426 -9.956 1.00 91.81 87 ALA A C 1
ATOM 643 O O . ALA A 1 87 ? 2.210 -7.896 -9.723 1.00 91.81 87 ALA A O 1
ATOM 644 N N . VAL A 1 88 ? -0.014 -7.944 -9.421 1.00 91.06 88 VAL A N 1
ATOM 645 C CA . VAL A 1 88 ? -0.015 -8.958 -8.353 1.00 91.06 88 VAL A CA 1
ATOM 646 C C . VAL A 1 88 ? 0.650 -10.258 -8.794 1.00 91.06 88 VAL A C 1
ATOM 648 O O . VAL A 1 88 ? 1.535 -10.745 -8.097 1.00 91.06 88 VAL A O 1
ATOM 651 N N . ALA A 1 89 ? 0.241 -10.832 -9.930 1.00 90.25 89 ALA A N 1
ATOM 652 C CA . ALA A 1 89 ? 0.786 -12.113 -10.384 1.00 90.25 89 ALA A CA 1
ATOM 653 C C . ALA A 1 89 ? 2.286 -12.020 -10.738 1.00 90.25 89 ALA A C 1
ATOM 655 O O . ALA A 1 89 ? 3.051 -12.783 -10.150 1.00 90.25 89 ALA A O 1
ATOM 656 N N . PRO A 1 90 ? 2.745 -11.049 -11.559 1.00 94.44 90 PRO A N 1
ATOM 657 C CA . PRO A 1 90 ? 4.173 -10.891 -11.842 1.00 94.44 90 PRO A CA 1
ATOM 658 C C . PRO A 1 90 ? 5.025 -10.672 -10.586 1.00 94.44 90 PRO A C 1
ATOM 660 O O . PRO A 1 90 ? 6.093 -11.265 -10.446 1.00 94.44 90 PRO A O 1
ATOM 663 N N . LEU A 1 91 ? 4.552 -9.841 -9.648 1.00 94.25 91 LEU A N 1
ATOM 664 C CA . LEU A 1 91 ? 5.259 -9.602 -8.389 1.00 94.25 91 LEU A CA 1
ATOM 665 C C . LEU A 1 91 ? 5.306 -10.849 -7.518 1.00 94.25 91 LEU A C 1
ATOM 667 O O . LEU A 1 91 ? 6.345 -11.142 -6.934 1.00 94.25 91 LEU A O 1
ATOM 671 N N . ARG A 1 92 ? 4.195 -11.585 -7.423 1.00 94.12 92 ARG A N 1
ATOM 672 C CA . ARG A 1 92 ? 4.129 -12.830 -6.659 1.00 94.12 92 ARG A CA 1
ATOM 673 C C . ARG A 1 92 ? 5.140 -13.832 -7.187 1.00 94.12 92 ARG A C 1
ATOM 675 O O . ARG A 1 92 ? 5.894 -14.374 -6.391 1.00 94.12 92 ARG A O 1
ATOM 682 N N . ASP A 1 93 ? 5.181 -14.044 -8.495 1.00 93.94 93 ASP A N 1
ATOM 683 C CA . ASP A 1 93 ? 6.067 -15.036 -9.104 1.00 93.94 93 ASP A CA 1
ATOM 684 C C . ASP A 1 93 ? 7.546 -14.681 -8.868 1.00 93.94 93 ASP A C 1
ATOM 686 O O . ASP A 1 93 ? 8.367 -15.563 -8.621 1.00 93.94 93 ASP A O 1
ATOM 690 N N . PHE A 1 94 ? 7.877 -13.384 -8.841 1.00 95.19 94 PHE A N 1
ATOM 691 C CA . PHE A 1 94 ? 9.230 -12.903 -8.554 1.00 95.19 94 PHE A CA 1
ATOM 692 C C . PHE A 1 94 ? 9.608 -12.950 -7.062 1.00 95.19 94 PHE A C 1
ATOM 694 O O . PHE A 1 94 ? 10.750 -13.246 -6.715 1.00 95.19 94 PHE A O 1
ATOM 701 N N . LEU A 1 95 ? 8.667 -12.649 -6.164 1.00 94.38 95 LEU A N 1
ATOM 702 C CA . LEU A 1 95 ? 8.922 -12.493 -4.727 1.00 94.38 95 LEU A CA 1
ATOM 703 C C . LEU A 1 95 ? 8.697 -13.777 -3.912 1.00 94.38 95 LEU A C 1
ATOM 705 O O . LEU A 1 95 ? 9.229 -13.910 -2.804 1.00 94.38 95 LEU A O 1
ATOM 709 N N . LEU A 1 96 ? 7.965 -14.750 -4.460 1.00 91.06 96 LEU A N 1
ATOM 710 C CA . LEU A 1 96 ? 7.699 -16.034 -3.811 1.00 91.06 96 LEU A CA 1
ATOM 711 C C . LEU A 1 96 ? 8.982 -16.815 -3.460 1.00 91.06 96 LEU A C 1
ATOM 713 O O . LEU A 1 96 ? 9.041 -17.321 -2.338 1.00 91.06 96 LEU A O 1
ATOM 717 N N . PRO A 1 97 ? 10.038 -16.869 -4.302 1.00 95.00 97 PRO A N 1
ATOM 718 C CA . PRO A 1 97 ? 11.308 -17.508 -3.935 1.00 95.00 97 PRO A CA 1
ATOM 719 C C . PRO A 1 97 ? 12.008 -16.855 -2.733 1.00 95.00 97 PRO A C 1
ATOM 721 O O . PRO A 1 97 ? 12.676 -17.536 -1.960 1.00 95.00 97 PRO A O 1
ATOM 724 N N . ALA A 1 98 ? 11.811 -15.549 -2.515 1.00 91.38 98 ALA A N 1
ATOM 725 C CA . ALA A 1 98 ? 12.281 -14.850 -1.314 1.00 91.38 98 ALA A CA 1
ATOM 726 C C . ALA A 1 98 ? 11.376 -15.110 -0.084 1.00 91.38 98 ALA A C 1
ATOM 728 O O . ALA A 1 98 ? 11.627 -14.626 1.030 1.00 91.38 98 ALA A O 1
ATOM 729 N N . GLY A 1 99 ? 10.297 -15.878 -0.262 1.00 92.06 99 GLY A N 1
ATOM 730 C CA . GLY A 1 99 ? 9.264 -16.156 0.728 1.00 92.06 99 GLY A CA 1
ATOM 731 C C . GLY A 1 99 ? 8.501 -14.901 1.143 1.00 92.06 99 GLY A C 1
ATOM 732 O O . GLY A 1 99 ? 8.185 -14.758 2.326 1.00 92.06 99 GLY A O 1
ATOM 733 N N . ILE A 1 100 ? 8.308 -13.957 0.220 1.00 94.25 100 ILE A N 1
ATOM 734 C CA . ILE A 1 100 ? 7.519 -12.745 0.440 1.00 94.25 100 ILE A CA 1
ATOM 735 C C . ILE A 1 100 ? 6.168 -12.959 -0.240 1.00 94.25 100 ILE A C 1
ATOM 737 O O . ILE A 1 100 ? 6.092 -13.136 -1.455 1.00 94.25 100 ILE A O 1
ATOM 741 N N . GLY A 1 101 ? 5.095 -12.972 0.550 1.00 92.88 101 GLY A N 1
ATOM 742 C CA . GLY A 1 101 ? 3.739 -13.081 0.017 1.00 92.88 101 GLY A CA 1
ATOM 743 C C . GLY A 1 101 ? 3.337 -11.818 -0.743 1.00 92.88 101 GLY A C 1
ATOM 744 O O . GLY A 1 101 ? 3.685 -10.716 -0.331 1.00 92.88 101 GLY A O 1
ATOM 745 N N . VAL A 1 102 ? 2.574 -11.963 -1.824 1.00 94.94 102 VAL A N 1
ATOM 746 C CA . VAL A 1 102 ? 2.012 -10.829 -2.568 1.00 94.94 102 VAL A CA 1
ATOM 747 C C . VAL A 1 102 ? 0.506 -11.006 -2.667 1.00 94.94 102 VAL A C 1
ATOM 749 O O . VAL A 1 102 ? 0.024 -12.081 -3.025 1.00 94.94 102 VAL A O 1
ATOM 752 N N . SER A 1 103 ? -0.236 -9.954 -2.337 1.00 91.88 103 SER A N 1
ATOM 753 C CA . SER A 1 103 ? -1.699 -9.947 -2.347 1.00 91.88 103 SER A CA 1
ATOM 754 C C . SER A 1 103 ? -2.247 -8.687 -3.007 1.00 91.88 103 SER A C 1
ATOM 756 O O . SER A 1 103 ? -1.538 -7.693 -3.172 1.00 91.88 103 SER A O 1
ATOM 758 N N . TYR A 1 104 ? -3.511 -8.744 -3.416 1.00 89.88 104 TYR A N 1
ATOM 759 C CA . TYR A 1 104 ? -4.218 -7.578 -3.921 1.00 89.88 104 TYR A CA 1
ATOM 760 C C . TYR A 1 104 ? -4.841 -6.807 -2.756 1.00 89.88 104 TYR A C 1
ATOM 762 O O . TYR A 1 104 ? -5.543 -7.398 -1.936 1.00 89.88 104 TYR A O 1
ATOM 770 N N . TYR A 1 105 ? -4.595 -5.501 -2.703 1.00 86.06 105 TYR A N 1
ATOM 771 C CA . TYR A 1 105 ? -5.294 -4.568 -1.830 1.00 86.06 105 TYR A CA 1
ATOM 772 C C . TYR A 1 105 ? -6.251 -3.739 -2.692 1.00 86.06 105 TYR A C 1
ATOM 774 O O . TYR A 1 105 ? -5.786 -2.882 -3.444 1.00 86.06 105 TYR A O 1
ATOM 782 N N . PRO A 1 106 ? -7.567 -4.001 -2.661 1.00 75.31 106 PRO A N 1
ATOM 783 C CA . PRO A 1 106 ? -8.499 -3.226 -3.460 1.00 75.31 106 PRO A CA 1
ATOM 784 C C . PRO A 1 106 ? -8.496 -1.759 -3.005 1.00 75.31 106 PRO A C 1
ATOM 786 O O . PRO A 1 106 ? -8.446 -1.495 -1.799 1.00 75.31 106 PRO A O 1
ATOM 789 N N . PRO A 1 107 ? -8.576 -0.799 -3.944 1.00 70.25 107 PRO A N 1
ATOM 790 C CA . PRO A 1 107 ? -8.954 0.565 -3.616 1.00 70.25 107 PRO A CA 1
ATOM 791 C C . PRO A 1 107 ? -10.207 0.555 -2.741 1.00 70.25 107 PRO A C 1
ATOM 793 O O . PRO A 1 107 ? -11.149 -0.159 -3.096 1.00 70.25 107 PRO A O 1
ATOM 796 N N . PRO A 1 108 ? -10.265 1.337 -1.650 1.00 66.75 108 PRO A N 1
ATOM 797 C CA . PRO A 1 108 ? -11.536 1.560 -0.984 1.00 66.75 108 PRO A CA 1
ATOM 798 C C . PRO A 1 108 ? -12.507 2.155 -2.009 1.00 66.75 108 PRO A C 1
ATOM 800 O O . PRO A 1 108 ? -12.191 3.125 -2.703 1.00 66.75 108 PRO A O 1
ATOM 803 N N . THR A 1 109 ? -13.663 1.523 -2.149 1.00 62.59 109 THR A N 1
ATOM 804 C CA . THR A 1 109 ? -14.759 1.978 -3.004 1.00 62.59 109 THR A CA 1
ATOM 805 C C . THR A 1 109 ? -15.204 3.385 -2.600 1.00 62.59 109 THR A C 1
ATOM 807 O O . THR A 1 109 ? -14.977 3.813 -1.469 1.00 62.59 109 THR A O 1
ATOM 810 N N . GLN A 1 110 ? -15.875 4.124 -3.493 1.00 56.94 110 GLN A N 1
ATOM 811 C CA . GLN A 1 110 ? -16.438 5.434 -3.124 1.00 56.94 110 GLN A CA 1
ATOM 812 C C . GLN A 1 110 ? -17.394 5.339 -1.928 1.00 56.94 110 GLN A C 1
ATOM 814 O O . GLN A 1 110 ? -17.444 6.251 -1.112 1.00 56.94 110 GLN A O 1
ATOM 819 N N . GLU A 1 111 ? -18.106 4.221 -1.790 1.00 48.56 111 GLU A N 1
ATOM 820 C CA . GLU A 1 111 ? -18.961 3.937 -0.641 1.00 48.56 111 GLU A CA 1
ATOM 821 C C . GLU A 1 111 ? -18.139 3.737 0.646 1.00 48.56 111 GLU A C 1
ATOM 823 O O . GLU A 1 111 ? -18.433 4.361 1.662 1.00 48.56 111 GLU A O 1
ATOM 828 N N . GLU A 1 112 ? -17.050 2.962 0.605 1.00 56.31 112 GLU A N 1
ATOM 829 C CA . GLU A 1 112 ? -16.123 2.798 1.738 1.00 56.31 112 GLU A CA 1
ATOM 830 C C . GLU A 1 112 ? -15.382 4.096 2.096 1.00 56.31 112 GLU A C 1
ATOM 832 O O . GLU A 1 112 ? -15.154 4.361 3.275 1.00 56.31 112 GLU A O 1
ATOM 837 N N . LEU A 1 113 ? -15.038 4.925 1.105 1.00 58.44 113 LEU A N 1
ATOM 838 C CA . LEU A 1 113 ? -14.451 6.252 1.304 1.00 58.44 113 LEU A CA 1
ATOM 839 C C . LEU A 1 113 ? -15.456 7.222 1.926 1.00 58.44 113 LEU A C 1
ATOM 841 O O . LEU A 1 113 ? -15.104 7.908 2.877 1.00 58.44 113 LEU A O 1
ATOM 845 N N . HIS A 1 114 ? -16.707 7.231 1.461 1.00 54.62 114 HIS A N 1
ATOM 846 C CA . HIS A 1 114 ? -17.793 8.007 2.061 1.00 54.62 114 HIS A CA 1
ATOM 847 C C . HIS A 1 114 ? -18.042 7.571 3.513 1.00 54.62 114 HIS A C 1
ATOM 849 O O . HIS A 1 114 ? -18.128 8.408 4.410 1.00 54.62 114 HIS A O 1
ATOM 855 N N . TYR A 1 115 ? -18.054 6.263 3.793 1.00 51.62 115 TYR A N 1
ATOM 856 C CA . TYR A 1 115 ? -18.136 5.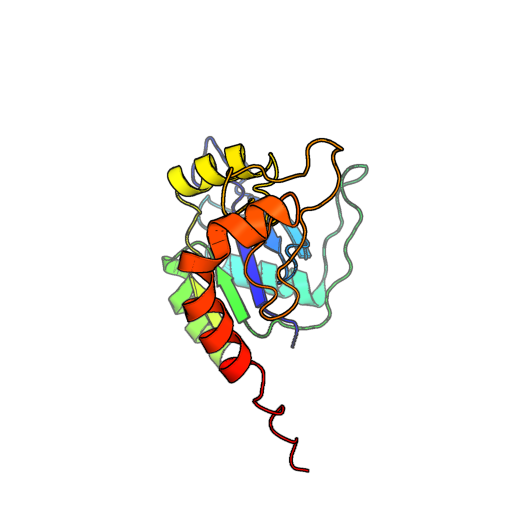755 5.164 1.00 51.62 115 TYR A CA 1
ATOM 857 C C . TYR A 1 115 ? -16.892 6.074 6.010 1.00 51.62 115 TYR A C 1
ATOM 859 O O . TYR A 1 115 ? -17.032 6.230 7.222 1.00 51.62 115 TYR A O 1
ATOM 867 N N . ALA A 1 116 ? -15.701 6.201 5.415 1.00 56.34 116 ALA A N 1
ATOM 868 C CA . ALA A 1 116 ? -14.474 6.606 6.106 1.00 56.34 116 ALA A CA 1
ATOM 869 C C . ALA A 1 116 ? -14.408 8.123 6.369 1.00 56.34 116 ALA A C 1
ATOM 871 O O . ALA A 1 116 ? -13.967 8.530 7.440 1.00 56.34 116 ALA A O 1
ATOM 872 N N . GLU A 1 117 ? -14.910 8.951 5.450 1.00 49.56 117 GLU A N 1
ATOM 873 C CA . GLU A 1 117 ? -15.033 10.409 5.595 1.00 49.56 117 GLU A CA 1
ATOM 874 C C . GLU A 1 117 ? -16.062 10.771 6.680 1.00 49.56 117 GLU A C 1
ATOM 876 O O . GLU A 1 117 ? -15.811 11.623 7.532 1.00 49.56 117 GLU A O 1
ATOM 881 N N . TYR A 1 118 ? -17.174 10.030 6.752 1.00 52.19 118 TYR A N 1
ATOM 882 C CA . TYR A 1 118 ? -18.070 10.049 7.917 1.00 52.19 118 TYR A CA 1
ATOM 883 C C . TYR A 1 118 ? -17.483 9.327 9.145 1.00 52.19 118 TYR A C 1
ATOM 885 O O . TYR A 1 118 ? -17.929 9.553 10.273 1.00 52.19 118 TYR A O 1
ATOM 893 N N . GLY A 1 119 ? -16.488 8.467 8.936 1.00 48.44 119 GLY A N 1
ATOM 894 C CA . GLY A 1 119 ? -15.879 7.577 9.924 1.00 48.44 119 GLY A CA 1
ATOM 895 C C . GLY A 1 119 ? -14.801 8.218 10.797 1.00 48.44 119 GLY A C 1
ATOM 896 O O . GLY A 1 119 ? -14.479 7.645 11.840 1.00 48.44 119 GLY A O 1
ATOM 897 N N . ASP A 1 120 ? -14.310 9.410 10.435 1.00 43.50 120 ASP A N 1
ATOM 898 C CA . ASP A 1 120 ? -13.348 10.188 11.235 1.00 43.50 120 ASP A CA 1
ATOM 899 C C . ASP A 1 120 ? -14.018 11.176 12.211 1.00 43.50 120 ASP A C 1
ATOM 901 O O . ASP A 1 120 ? -13.388 11.722 13.118 1.00 43.50 120 ASP A O 1
ATOM 905 N N . ARG A 1 121 ? -15.359 11.259 12.193 1.00 47.88 121 ARG A N 1
ATOM 906 C CA . ARG A 1 121 ? -16.104 11.411 13.454 1.00 47.88 121 ARG A CA 1
ATOM 907 C C . ARG A 1 121 ? -16.100 10.059 14.145 1.00 47.88 121 ARG A C 1
ATOM 909 O O . ARG A 1 121 ? -17.161 9.450 14.236 1.00 47.88 121 ARG A O 1
ATOM 916 N N . ALA A 1 122 ? -14.905 9.610 14.547 1.00 40.84 122 ALA A N 1
ATOM 917 C CA . ALA A 1 122 ? -14.601 8.346 15.204 1.00 40.84 122 ALA A CA 1
ATOM 918 C C . ALA A 1 122 ? -15.871 7.544 15.472 1.00 40.84 122 ALA A C 1
ATOM 920 O O . ALA A 1 122 ? -16.529 7.778 16.492 1.00 40.84 122 ALA A O 1
ATOM 921 N N . LEU A 1 123 ? -16.252 6.654 14.543 1.00 41.28 123 LEU A N 1
ATOM 922 C CA . LEU A 1 123 ? -17.235 5.618 14.850 1.00 41.28 123 LEU A CA 1
ATOM 923 C C . LEU A 1 123 ? -16.806 5.072 16.208 1.00 41.28 123 LEU A C 1
ATOM 925 O O . LEU A 1 123 ? -15.688 4.551 16.306 1.00 41.28 123 LEU A O 1
ATOM 929 N N . PRO A 1 124 ? -17.593 5.264 17.282 1.00 37.97 124 PRO A N 1
ATOM 930 C CA . PRO A 1 124 ? -17.166 4.807 18.575 1.00 37.97 124 PRO A CA 1
ATOM 931 C C . PRO A 1 124 ? -17.105 3.293 18.448 1.00 37.97 124 PRO A C 1
ATOM 933 O O . PRO A 1 124 ? -18.105 2.587 18.517 1.00 37.97 124 PRO A O 1
ATOM 936 N N . THR A 1 125 ? -15.887 2.774 18.337 1.00 43.91 125 THR A N 1
ATOM 937 C CA . THR A 1 125 ? -15.567 1.382 18.649 1.00 43.91 125 THR A CA 1
ATOM 938 C C . THR A 1 125 ? -15.973 1.055 20.100 1.00 43.91 125 THR A C 1
ATOM 940 O O . THR A 1 125 ? -16.008 -0.103 20.521 1.00 43.91 125 THR A O 1
ATOM 943 N N . GLY A 1 126 ? -16.393 2.065 20.871 1.00 49.56 126 GLY A N 1
ATOM 944 C CA . GLY A 1 126 ? -17.287 1.947 22.009 1.00 49.56 126 GLY A CA 1
ATOM 945 C C . GLY A 1 126 ? -18.699 1.519 21.612 1.00 49.56 126 GLY A C 1
ATOM 946 O O . GLY A 1 126 ? -19.582 2.353 21.453 1.00 49.56 126 GLY A O 1
ATOM 947 N N . LYS A 1 127 ? -18.895 0.197 21.551 1.00 65.69 127 LYS A N 1
ATOM 948 C CA . LYS A 1 127 ? -20.154 -0.522 21.819 1.00 65.69 127 LYS A CA 1
ATOM 949 C C . LYS A 1 127 ? -21.205 0.409 22.443 1.00 65.69 127 LYS A C 1
ATOM 951 O O . LYS A 1 127 ? -21.062 0.774 23.611 1.00 65.69 127 LYS A O 1
ATOM 956 N N . SER A 1 128 ? -22.216 0.807 21.682 1.00 82.50 128 SER A N 1
ATOM 957 C CA . SER A 1 128 ? -23.303 1.659 22.164 1.00 82.50 128 SER A CA 1
ATOM 958 C C . SER A 1 128 ? -24.108 0.969 23.266 1.00 82.50 128 SER A C 1
ATOM 960 O O . SER A 1 128 ? -24.054 -0.250 23.435 1.00 82.50 128 SER A O 1
ATOM 962 N N . CYS A 1 129 ? -24.852 1.746 24.054 1.00 84.88 129 CYS A N 1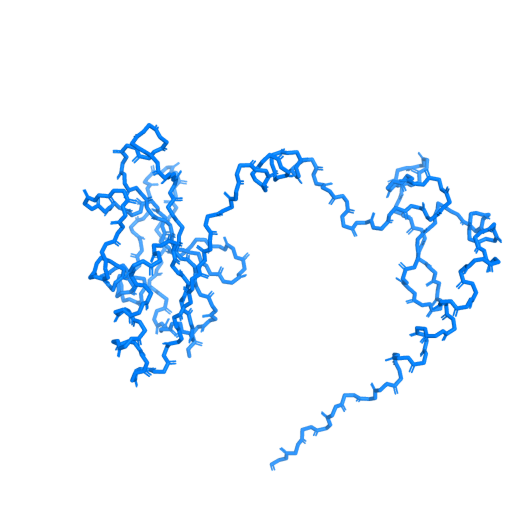
ATOM 963 C CA . CYS A 1 129 ? -25.755 1.179 25.044 1.00 84.88 129 CYS A CA 1
ATOM 964 C C . CYS A 1 129 ? -26.768 0.256 24.354 1.00 84.88 129 CYS A C 1
ATOM 966 O O . CYS A 1 129 ? -27.527 0.719 23.506 1.00 84.88 129 CYS A O 1
ATOM 968 N N . ALA A 1 130 ? -26.838 -1.012 24.763 1.00 83.12 130 ALA A N 1
ATOM 969 C CA . ALA A 1 130 ? -27.719 -2.004 24.134 1.00 83.12 130 ALA A CA 1
ATOM 970 C C . ALA A 1 130 ? -29.225 -1.682 24.259 1.00 83.12 130 ALA A C 1
ATOM 972 O O . ALA A 1 130 ? -30.041 -2.293 23.579 1.00 83.12 130 ALA A O 1
ATOM 973 N N . VAL A 1 131 ? -29.592 -0.719 25.113 1.00 86.94 131 VAL A N 1
ATOM 974 C CA . VAL A 1 131 ? -30.979 -0.267 25.301 1.00 86.94 131 VAL A CA 1
ATOM 975 C C . VAL A 1 131 ? -31.276 1.025 24.546 1.00 86.94 131 VAL A C 1
ATOM 977 O O . VAL A 1 131 ? -32.264 1.100 23.829 1.00 86.94 131 VAL A O 1
ATOM 980 N N . CYS A 1 132 ? -30.447 2.057 24.720 1.00 86.31 132 CYS A N 1
ATOM 981 C CA . CYS A 1 132 ? -30.751 3.405 24.223 1.00 86.31 132 CYS A CA 1
ATOM 982 C C . CYS A 1 132 ? -29.843 3.875 23.078 1.00 86.31 132 CYS A C 1
ATOM 984 O O . CYS A 1 132 ? -29.973 5.009 22.630 1.00 86.31 132 CYS A O 1
ATOM 986 N N . GLY A 1 133 ? -28.880 3.057 22.645 1.00 79.81 133 GLY A N 1
ATOM 987 C CA . GLY A 1 133 ? -28.006 3.344 21.504 1.00 79.81 133 GLY A CA 1
ATOM 988 C C . GLY A 1 133 ? -26.966 4.450 21.719 1.00 79.81 133 GLY A C 1
ATOM 989 O O . GLY A 1 133 ? -26.139 4.676 20.840 1.00 79.81 133 GLY A O 1
ATOM 990 N N . ARG A 1 134 ? -26.947 5.124 22.877 1.00 80.00 134 ARG A N 1
ATOM 991 C CA . ARG A 1 134 ? -25.976 6.196 23.151 1.00 80.00 134 ARG A CA 1
ATOM 992 C C . ARG A 1 134 ? -24.550 5.640 23.272 1.00 80.00 134 ARG A C 1
ATOM 994 O O . ARG A 1 134 ? -24.385 4.583 23.887 1.00 80.00 134 ARG A O 1
ATOM 1001 N N . PRO A 1 135 ? -23.525 6.336 22.746 1.00 78.12 135 PRO A N 1
ATOM 1002 C CA . PRO A 1 135 ? -22.126 5.896 22.818 1.00 78.12 135 PRO A CA 1
ATOM 1003 C C . PRO A 1 135 ? -21.459 6.194 24.173 1.00 78.12 135 PRO A C 1
ATOM 1005 O O . PRO A 1 135 ? -20.445 5.592 24.523 1.00 78.12 135 PRO A O 1
ATOM 1008 N N . THR A 1 136 ? -22.042 7.096 24.963 1.00 79.62 136 THR A N 1
ATOM 1009 C CA . THR A 1 136 ? -21.557 7.534 26.279 1.00 79.62 136 THR A CA 1
ATOM 1010 C C . THR A 1 136 ? -22.719 7.652 27.268 1.00 79.62 136 THR A C 1
A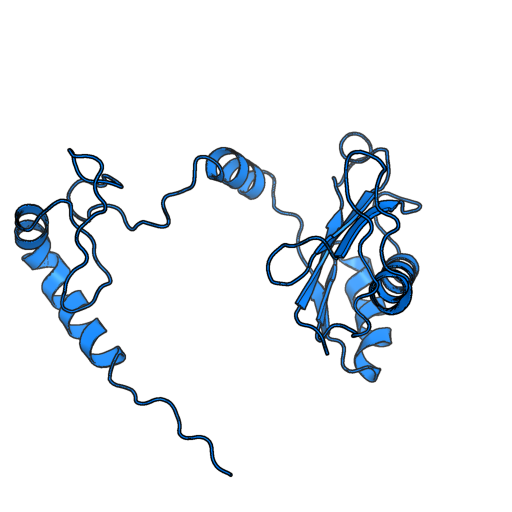TOM 1012 O O . THR A 1 136 ? -23.895 7.560 26.902 1.00 79.62 136 THR A O 1
ATOM 1015 N N . ARG A 1 137 ? -22.399 7.793 28.557 1.00 80.00 137 ARG A N 1
ATOM 1016 C CA . ARG A 1 137 ? -23.386 8.152 29.588 1.00 80.00 137 ARG A CA 1
ATOM 1017 C C . ARG A 1 137 ? -23.756 9.630 29.487 1.00 80.00 137 ARG A C 1
ATOM 1019 O O . ARG A 1 137 ? -23.047 10.396 28.843 1.00 80.00 137 ARG A O 1
ATOM 1026 N N . GLU A 1 138 ? -24.820 10.02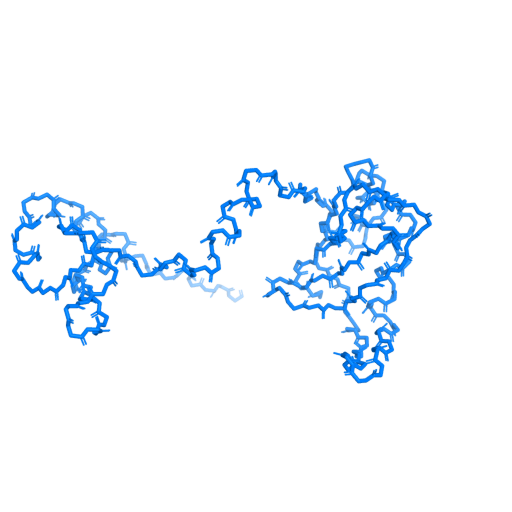4 30.183 1.00 76.06 138 GLU A N 1
ATOM 1027 C CA . GLU A 1 138 ? -25.242 11.432 30.274 1.00 76.06 138 GLU A CA 1
ATOM 1028 C C . GLU A 1 138 ? -24.143 12.329 30.856 1.00 76.06 138 GLU A C 1
ATOM 1030 O O . GLU A 1 138 ? -23.902 13.409 30.334 1.00 76.06 138 GLU A O 1
ATOM 1035 N N . ASP A 1 139 ? -23.366 11.816 31.812 1.00 78.00 139 ASP A N 1
ATOM 1036 C CA . ASP A 1 139 ? -22.235 12.532 32.420 1.00 78.00 139 ASP A CA 1
ATOM 1037 C C . ASP A 1 139 ? -20.955 12.536 31.555 1.00 78.00 139 ASP A C 1
ATOM 1039 O O . ASP A 1 139 ? -19.854 12.753 32.063 1.00 78.00 139 ASP A O 1
ATOM 1043 N N . GLY A 1 140 ? -21.036 12.148 30.278 1.00 73.44 140 GLY A N 1
ATOM 1044 C CA . GLY A 1 140 ? -19.884 12.033 29.370 1.00 73.44 140 GLY A CA 1
ATOM 1045 C C . GLY A 1 140 ? -18.933 10.860 29.659 1.00 73.44 140 GLY A C 1
ATOM 1046 O O . GLY A 1 140 ? -18.003 10.604 28.898 1.00 73.44 140 GLY A O 1
ATOM 1047 N N . ARG A 1 141 ? -19.166 10.097 30.734 1.00 78.62 141 ARG A N 1
ATOM 1048 C CA . ARG A 1 141 ? -18.354 8.927 31.114 1.00 78.62 141 ARG A CA 1
ATOM 1049 C C . ARG A 1 141 ? -18.560 7.732 30.166 1.00 78.62 141 ARG A C 1
ATOM 1051 O O . ARG A 1 141 ? -19.636 7.584 29.577 1.00 78.62 141 ARG A O 1
ATOM 1058 N N . PRO A 1 142 ? -17.582 6.808 30.075 1.00 79.88 142 PRO A N 1
ATOM 1059 C CA . PRO A 1 142 ? -17.716 5.595 29.270 1.00 79.88 142 PRO A CA 1
ATOM 1060 C C . PRO A 1 142 ? -18.806 4.653 29.806 1.00 79.88 142 PRO A C 1
ATOM 1062 O O . PRO A 1 142 ? -19.057 4.561 31.015 1.00 79.88 142 PRO A O 1
ATOM 1065 N N . LEU A 1 143 ? -19.444 3.907 28.904 1.00 86.50 143 LEU A N 1
ATOM 1066 C CA . LEU A 1 143 ? -20.491 2.937 29.236 1.00 86.50 143 LEU A CA 1
ATOM 1067 C C . LEU A 1 143 ? -19.965 1.793 30.120 1.00 86.50 143 LEU A C 1
ATOM 1069 O O . LEU A 1 143 ? -18.815 1.364 30.014 1.00 86.50 143 LEU A O 1
ATOM 1073 N N . LEU A 1 144 ? -20.826 1.267 30.991 1.00 84.31 144 LEU A N 1
ATOM 1074 C CA . LEU A 1 144 ? -20.547 0.061 31.769 1.00 84.31 144 LEU A CA 1
ATOM 1075 C C . LEU A 1 144 ? -20.532 -1.153 30.851 1.00 84.31 144 LEU A C 1
ATOM 1077 O O . LEU A 1 144 ? -21.492 -1.383 30.126 1.00 84.31 144 LEU A O 1
ATOM 1081 N N . LYS A 1 145 ? -19.492 -1.979 30.937 1.00 87.44 145 LYS A N 1
ATOM 1082 C CA . LYS A 1 145 ? -19.466 -3.301 30.299 1.00 87.44 145 LYS A CA 1
ATOM 1083 C C . LYS A 1 145 ? -20.135 -4.318 31.219 1.00 87.44 145 LYS A C 1
ATOM 1085 O O . LYS A 1 145 ? -19.952 -4.270 32.434 1.00 87.44 145 LYS A O 1
ATOM 1090 N N . CYS A 1 146 ? -20.853 -5.281 30.647 1.00 85.81 146 CYS A N 1
ATOM 1091 C CA . CYS A 1 146 ? -21.349 -6.428 31.404 1.00 85.81 146 CYS A CA 1
ATOM 1092 C C . CYS A 1 146 ? -20.172 -7.147 32.084 1.00 85.81 146 CYS A C 1
ATOM 1094 O O . CYS A 1 146 ? -19.261 -7.620 31.403 1.00 85.81 146 CYS A O 1
ATOM 1096 N N . SER A 1 147 ? -20.196 -7.260 33.412 1.00 83.00 147 SER A N 1
ATOM 1097 C CA . SER A 1 147 ? -19.089 -7.831 34.194 1.00 83.00 147 SER A CA 1
ATOM 1098 C C . SER A 1 147 ? -18.800 -9.301 33.874 1.00 83.00 147 SER A C 1
ATOM 1100 O O . SER A 1 147 ? -17.667 -9.743 34.045 1.00 83.00 147 SER A O 1
ATOM 1102 N N . ARG A 1 148 ? -19.796 -10.049 33.372 1.00 81.38 148 ARG A N 1
ATOM 1103 C CA . ARG A 1 148 ? -19.666 -11.479 33.042 1.00 81.38 148 ARG A CA 1
ATOM 1104 C C . ARG A 1 148 ? -19.057 -11.722 31.664 1.00 81.38 148 ARG A C 1
ATOM 1106 O O . ARG A 1 148 ? -18.057 -12.413 31.566 1.00 81.38 148 ARG A O 1
ATOM 1113 N N . CYS A 1 149 ? -19.655 -11.177 30.605 1.00 83.25 149 CYS A N 1
ATOM 1114 C CA . CYS A 1 149 ? -19.240 -11.476 29.228 1.00 83.25 149 CYS A CA 1
ATOM 1115 C C . CYS A 1 149 ? -18.367 -10.382 28.595 1.00 83.25 149 CYS A C 1
ATOM 1117 O O . CYS A 1 149 ? -17.707 -10.637 27.593 1.00 83.25 149 CYS A O 1
ATOM 1119 N N . ARG A 1 150 ? -18.381 -9.153 29.137 1.00 82.62 150 ARG A N 1
ATOM 1120 C CA . ARG A 1 150 ? -17.727 -7.942 28.590 1.00 82.62 150 ARG A CA 1
ATOM 1121 C C . ARG A 1 150 ? -18.125 -7.577 27.148 1.00 82.62 150 ARG A C 1
ATOM 1123 O O . ARG A 1 150 ? -17.496 -6.712 26.532 1.00 82.62 150 ARG A O 1
ATOM 1130 N N . LEU A 1 151 ? -19.173 -8.201 26.605 1.00 79.75 151 LEU A N 1
ATOM 1131 C CA . LEU A 1 151 ? -19.626 -8.000 25.226 1.00 79.75 151 LEU A CA 1
ATOM 1132 C C . LEU A 1 151 ? -20.646 -6.875 25.086 1.00 79.75 151 LEU A C 1
ATOM 1134 O O . LEU A 1 151 ? -20.468 -6.045 24.206 1.00 79.75 151 LEU A O 1
ATOM 1138 N N . ALA A 1 152 ? -21.643 -6.815 25.968 1.00 82.94 152 ALA A N 1
ATOM 1139 C CA . ALA A 1 152 ? -22.642 -5.749 25.976 1.00 82.94 152 ALA A CA 1
ATOM 1140 C C . ALA A 1 152 ? -22.217 -4.578 26.873 1.00 82.94 152 ALA A C 1
ATOM 1142 O O . ALA A 1 152 ? -21.530 -4.778 27.885 1.00 82.94 152 ALA A O 1
ATOM 1143 N N . THR A 1 153 ? -22.655 -3.376 26.507 1.00 89.25 153 THR A N 1
ATOM 1144 C CA . THR A 1 153 ? -22.415 -2.119 27.222 1.00 89.25 153 THR A CA 1
ATOM 1145 C C . THR A 1 153 ? -23.718 -1.386 27.517 1.00 89.25 153 THR A C 1
ATOM 1147 O O . THR A 1 153 ? -24.695 -1.501 26.781 1.00 89.25 153 THR A O 1
ATOM 1150 N N . TYR A 1 154 ? -23.734 -0.626 28.612 1.00 88.19 154 TYR A N 1
ATOM 1151 C CA . TYR A 1 154 ? -24.926 0.039 29.134 1.00 88.19 154 TYR A CA 1
ATOM 1152 C C . TYR A 1 154 ? -24.583 1.391 29.757 1.00 88.19 154 TYR A C 1
ATOM 1154 O O . TYR A 1 154 ? -23.501 1.567 30.317 1.00 88.19 154 TYR A O 1
ATOM 1162 N N . CYS A 1 155 ? -25.520 2.341 29.730 1.00 88.75 155 CYS A N 1
ATOM 1163 C CA . CYS A 1 155 ? -25.340 3.620 30.430 1.00 88.75 155 CYS A CA 1
ATOM 1164 C C . CYS A 1 155 ? -25.255 3.440 31.955 1.00 88.75 155 CYS A C 1
ATOM 1166 O O . CYS A 1 155 ? -24.528 4.163 32.627 1.00 88.75 155 CYS A O 1
ATOM 1168 N N . GLY A 1 156 ? -25.958 2.444 32.492 1.00 89.38 156 GLY A N 1
ATOM 1169 C CA . GLY A 1 156 ? -26.076 2.181 33.921 1.00 89.38 156 GLY A CA 1
ATOM 1170 C C . GLY A 1 156 ? -26.585 0.767 34.189 1.00 89.38 156 GLY A C 1
ATOM 1171 O O . GLY A 1 156 ? -26.847 0.001 33.256 1.00 89.38 156 GLY A O 1
ATOM 1172 N N . GLN A 1 157 ? -26.734 0.421 35.469 1.00 88.56 157 GLN A N 1
ATOM 1173 C CA . GLN A 1 157 ? -27.305 -0.870 35.861 1.00 88.56 157 GLN A CA 1
ATOM 1174 C C . GLN A 1 157 ? -28.772 -1.014 35.431 1.00 88.56 157 GLN A C 1
ATOM 1176 O O . GLN A 1 157 ? -29.209 -2.133 35.179 1.00 88.56 157 GLN A O 1
ATOM 1181 N N . ASP A 1 158 ? -29.515 0.083 35.291 1.00 90.06 158 ASP A N 1
ATOM 1182 C CA . ASP A 1 158 ? -30.928 0.049 34.893 1.00 90.06 158 ASP A CA 1
ATOM 1183 C C . ASP A 1 158 ? -31.098 -0.480 33.469 1.00 90.06 158 ASP A C 1
ATOM 1185 O O . ASP A 1 158 ? -31.817 -1.454 33.246 1.00 90.06 158 ASP A O 1
ATOM 1189 N N . HIS A 1 159 ? -30.325 0.058 32.519 1.00 90.62 159 HIS A N 1
ATOM 1190 C CA . HIS A 1 159 ? -30.290 -0.452 31.146 1.00 90.62 159 HIS A CA 1
ATOM 1191 C C . HIS A 1 159 ? -29.773 -1.899 31.078 1.00 90.62 159 HIS A C 1
ATOM 1193 O O . HIS A 1 159 ? -30.276 -2.697 30.292 1.00 90.62 159 HIS A O 1
ATOM 1199 N N . GLN A 1 160 ? -28.834 -2.291 31.944 1.00 87.38 160 GLN A N 1
ATOM 1200 C CA . GLN A 1 160 ? -28.413 -3.692 32.034 1.00 87.38 160 GLN A CA 1
ATOM 1201 C C . GLN A 1 160 ? -29.547 -4.616 32.518 1.00 87.38 160 GLN A C 1
ATOM 1203 O O . GLN A 1 160 ? -29.699 -5.726 32.007 1.00 87.38 160 GLN A O 1
ATOM 1208 N N . ARG A 1 161 ? -30.342 -4.187 33.508 1.00 90.00 161 ARG A N 1
ATOM 1209 C CA . ARG A 1 161 ? -31.489 -4.951 34.032 1.00 90.00 161 ARG A CA 1
ATOM 1210 C C . ARG A 1 161 ? -32.614 -5.047 33.006 1.00 90.00 161 ARG A C 1
ATOM 1212 O O . ARG A 1 161 ? -33.232 -6.105 32.897 1.00 90.00 161 ARG A O 1
ATOM 1219 N N . GLN A 1 162 ? -32.841 -3.982 32.241 1.00 89.50 162 GLN A N 1
ATOM 1220 C CA . GLN A 1 162 ? -33.839 -3.938 31.175 1.00 89.50 162 GLN A CA 1
ATOM 1221 C C . GLN A 1 162 ? -33.497 -4.906 30.036 1.00 89.50 162 GLN A C 1
ATOM 1223 O O . GLN A 1 162 ? -34.347 -5.698 29.632 1.00 89.50 162 GLN A O 1
ATOM 1228 N N . ASP A 1 163 ? -32.240 -4.913 29.581 1.00 88.06 163 ASP A N 1
ATOM 1229 C CA . ASP A 1 163 ? -31.786 -5.825 28.524 1.00 88.06 163 ASP A CA 1
ATOM 1230 C C . ASP A 1 163 ? -31.601 -7.271 29.016 1.00 88.06 163 ASP A C 1
ATOM 1232 O O . ASP A 1 163 ? -31.496 -8.197 28.216 1.00 88.06 163 ASP A O 1
ATOM 1236 N N . TRP A 1 164 ? -31.599 -7.529 30.332 1.00 87.19 164 TRP A N 1
ATOM 1237 C CA . TRP A 1 164 ? -31.274 -8.849 30.886 1.00 87.19 164 TRP A CA 1
ATOM 1238 C C . TRP A 1 164 ? -32.093 -9.995 30.281 1.00 87.19 164 TRP A C 1
ATOM 1240 O O . TRP A 1 164 ? -31.545 -11.070 30.049 1.00 87.19 164 TRP A O 1
ATOM 1250 N N . LYS A 1 165 ? -33.380 -9.785 29.976 1.00 85.88 165 LYS A N 1
ATOM 1251 C CA . LYS A 1 165 ? -34.229 -10.821 29.357 1.00 85.88 165 LYS A CA 1
ATOM 1252 C C . LYS A 1 165 ? -33.692 -11.274 27.991 1.00 85.88 165 LYS A C 1
ATOM 1254 O O . LYS A 1 165 ? -33.703 -12.473 27.718 1.00 85.88 165 LYS A O 1
ATOM 1259 N N . ASN A 1 166 ? -33.154 -10.349 27.199 1.00 82.44 166 ASN A N 1
ATOM 1260 C CA . ASN A 1 166 ? -32.585 -10.613 25.876 1.00 82.44 166 ASN A CA 1
ATOM 1261 C C . ASN A 1 166 ? -31.103 -11.013 25.977 1.00 82.44 166 ASN A C 1
ATOM 1263 O O . ASN A 1 166 ? -30.658 -11.984 25.362 1.00 82.44 166 ASN A O 1
ATOM 1267 N N . HIS A 1 167 ? -30.346 -10.326 26.834 1.00 86.38 167 HIS A N 1
ATOM 1268 C CA . HIS A 1 167 ? -28.920 -10.545 27.043 1.00 86.38 167 HIS A CA 1
ATOM 1269 C C . HIS A 1 167 ? -28.592 -11.893 27.694 1.00 86.38 167 HIS A C 1
ATOM 1271 O O . HIS A 1 167 ? -27.557 -12.482 27.392 1.00 86.38 167 HIS A O 1
ATOM 1277 N N . LYS A 1 168 ? -29.435 -12.407 28.600 1.00 85.25 168 LYS A N 1
ATOM 1278 C CA . LYS A 1 168 ? -29.124 -13.554 29.479 1.00 85.25 168 LYS A CA 1
ATOM 1279 C C . LYS A 1 168 ? -28.635 -14.795 28.736 1.00 85.25 168 LYS A C 1
ATOM 1281 O O . LYS A 1 168 ? -27.718 -15.450 29.231 1.00 85.25 168 LYS A O 1
ATOM 1286 N N . ARG A 1 169 ? -29.226 -15.127 27.582 1.00 81.44 169 ARG A N 1
ATOM 1287 C CA . ARG A 1 169 ? -28.815 -16.292 26.778 1.00 81.44 169 ARG A CA 1
ATOM 1288 C C . ARG A 1 169 ? -27.409 -16.081 26.213 1.00 81.44 169 ARG A C 1
ATOM 1290 O O . ARG A 1 169 ? -26.485 -16.787 26.601 1.00 81.44 169 ARG A O 1
ATOM 1297 N N . ALA A 1 170 ? -27.224 -15.003 25.451 1.00 78.56 170 ALA A N 1
ATOM 1298 C CA . ALA A 1 170 ? -25.933 -14.639 24.868 1.00 78.56 170 ALA A CA 1
ATOM 1299 C C . ALA A 1 170 ? -24.834 -14.403 25.924 1.00 78.56 170 ALA A C 1
ATOM 1301 O O . ALA A 1 170 ? -23.660 -14.685 25.687 1.00 78.56 170 ALA A O 1
ATOM 1302 N N . CYS A 1 171 ? -25.198 -13.905 27.109 1.00 84.25 171 CYS A N 1
ATOM 1303 C CA . CYS A 1 171 ? -24.287 -13.707 28.231 1.00 84.25 171 CYS A CA 1
ATOM 1304 C C . CYS A 1 171 ? -23.701 -15.031 28.727 1.00 84.25 171 CYS A C 1
ATOM 1306 O O . CYS A 1 171 ? -22.503 -15.105 28.987 1.00 84.25 171 CYS A O 1
ATOM 1308 N N . LYS A 1 172 ? -24.532 -16.075 28.843 1.00 81.94 172 LYS A N 1
ATOM 1309 C CA . LYS A 1 172 ? -24.099 -17.407 29.282 1.00 81.94 172 LYS A CA 1
ATOM 1310 C C . LYS A 1 172 ? -23.207 -18.075 28.241 1.00 81.94 172 LYS A C 1
ATOM 1312 O O . LYS A 1 172 ? -22.138 -18.553 28.603 1.00 81.94 172 LYS A O 1
ATOM 1317 N N . ASP A 1 173 ? -23.600 -18.024 26.971 1.00 77.25 173 ASP A N 1
ATOM 1318 C CA . ASP A 1 173 ? -22.900 -18.709 25.875 1.00 77.25 173 ASP A CA 1
ATOM 1319 C C . ASP A 1 173 ? -21.476 -18.172 25.646 1.00 77.25 173 ASP A C 1
ATOM 1321 O O . ASP A 1 173 ? -20.571 -18.905 25.246 1.00 77.25 173 ASP A O 1
ATOM 1325 N N . ASN A 1 174 ? -21.256 -16.886 25.930 1.00 69.81 174 ASN A N 1
ATOM 1326 C CA . ASN A 1 174 ? -19.951 -16.247 25.759 1.00 69.81 174 ASN A CA 1
ATOM 1327 C C . ASN A 1 174 ? -18.988 -16.461 26.930 1.00 69.81 174 ASN A C 1
ATOM 1329 O O . ASN A 1 174 ? -17.778 -16.360 26.741 1.00 69.81 174 ASN A O 1
ATOM 1333 N N . VAL A 1 175 ? -19.488 -16.798 28.121 1.00 60.50 175 VAL A N 1
ATOM 1334 C CA . VAL A 1 175 ? -18.624 -17.159 29.258 1.00 60.50 175 VAL A CA 1
ATOM 1335 C C . VAL A 1 175 ? -17.996 -18.542 29.039 1.00 60.50 175 VAL A C 1
ATOM 1337 O O . VAL A 1 175 ? -16.856 -18.767 29.437 1.00 60.50 175 VAL A O 1
ATOM 1340 N N . SER A 1 176 ? -18.685 -19.451 28.342 1.00 54.59 176 SER A N 1
ATOM 1341 C CA . SER A 1 176 ? -18.190 -20.797 28.009 1.00 54.59 176 SER A CA 1
ATOM 1342 C C . SER A 1 176 ? -17.021 -20.777 27.019 1.00 54.59 176 SER A C 1
ATOM 1344 O O . SER A 1 176 ? -16.130 -21.616 27.106 1.00 54.59 176 SER A O 1
ATOM 1346 N N . LYS A 1 177 ? -16.991 -19.803 26.099 1.00 51.28 177 LYS A N 1
ATOM 1347 C CA . LYS A 1 177 ? -15.933 -19.670 25.079 1.00 51.28 177 LYS A CA 1
ATOM 1348 C C . LYS A 1 177 ? -14.646 -19.013 25.596 1.00 51.28 177 LYS A C 1
ATOM 1350 O O . LYS A 1 177 ? -13.614 -19.120 24.950 1.00 51.28 177 LYS A O 1
ATOM 1355 N N . GLN A 1 178 ? -14.682 -18.374 26.767 1.00 53.16 178 GLN A N 1
ATOM 1356 C CA . GLN A 1 178 ? -13.522 -17.711 27.385 1.00 53.16 178 GLN A CA 1
ATOM 1357 C C . GLN A 1 178 ? -12.726 -18.626 28.338 1.00 53.16 178 GLN A C 1
ATOM 1359 O O . GLN A 1 178 ? -11.795 -18.166 28.993 1.00 53.16 178 GLN A O 1
ATOM 1364 N N . LYS A 1 179 ? -13.083 -19.918 28.425 1.00 38.44 179 LYS A N 1
ATOM 1365 C CA . LYS A 1 179 ? -12.433 -20.926 29.282 1.00 38.44 179 LYS A CA 1
ATOM 1366 C C . LYS A 1 179 ? -11.495 -21.893 28.543 1.00 38.44 179 LYS A C 1
ATOM 1368 O O . LYS A 1 179 ? -11.109 -22.901 29.125 1.00 38.44 179 LYS A O 1
ATOM 1373 N N . ALA A 1 180 ? -11.112 -21.612 27.297 1.00 38.00 180 ALA A N 1
ATOM 1374 C CA . ALA A 1 180 ? -10.032 -22.363 26.660 1.00 38.00 180 ALA A CA 1
ATOM 1375 C C . ALA A 1 180 ? -8.679 -21.832 27.180 1.00 38.00 180 ALA A C 1
ATOM 1377 O O . ALA A 1 180 ? -8.400 -20.646 26.986 1.00 38.00 180 ALA A O 1
ATOM 1378 N N . PRO A 1 181 ? -7.853 -22.645 27.866 1.00 39.91 181 PRO A N 1
ATOM 1379 C CA . PRO A 1 181 ? -6.478 -22.253 28.153 1.00 39.91 181 PRO A CA 1
ATOM 1380 C C . PRO A 1 181 ? -5.704 -22.071 26.833 1.00 39.91 181 PRO A C 1
ATOM 1382 O O . PRO A 1 181 ? -6.011 -22.757 25.852 1.00 39.91 181 PRO A O 1
ATOM 1385 N N . PRO A 1 182 ? -4.722 -21.152 26.775 1.00 42.53 182 PRO A N 1
ATOM 1386 C CA . PRO A 1 182 ? -3.849 -21.027 25.611 1.00 42.53 182 PRO A CA 1
ATOM 1387 C C . PRO A 1 182 ? -3.138 -22.369 25.353 1.00 42.53 182 PRO A C 1
ATOM 1389 O O . PRO A 1 182 ? -2.742 -23.025 26.321 1.00 42.53 182 PRO A O 1
ATOM 1392 N N . PRO A 1 183 ? -2.972 -22.809 24.090 1.00 40.06 183 PRO A N 1
ATOM 1393 C CA . PRO A 1 183 ? -2.193 -24.005 23.798 1.00 40.06 183 PRO A CA 1
ATOM 1394 C C . PRO A 1 183 ? -0.757 -23.796 24.289 1.00 40.06 183 PRO A C 1
ATOM 1396 O O . PRO A 1 183 ? -0.101 -22.820 23.923 1.00 40.06 183 PRO A O 1
ATOM 1399 N N . ALA A 1 184 ? -0.300 -24.695 25.161 1.00 44.28 184 ALA A N 1
ATOM 1400 C CA . ALA A 1 184 ? 1.058 -24.698 25.679 1.00 44.28 184 ALA A CA 1
ATOM 1401 C C . ALA A 1 184 ? 2.056 -24.876 24.524 1.00 44.28 184 ALA A C 1
ATOM 1403 O O . ALA A 1 184 ? 1.948 -25.811 23.732 1.00 44.28 184 ALA A O 1
ATOM 1404 N N . THR A 1 185 ? 3.024 -23.968 24.443 1.00 43.19 185 THR A N 1
ATOM 1405 C CA . THR A 1 185 ? 4.244 -24.089 23.641 1.00 43.19 185 THR A CA 1
ATOM 1406 C C . THR A 1 185 ? 4.976 -25.381 24.001 1.00 43.19 185 THR A C 1
ATOM 1408 O O . THR A 1 185 ? 5.412 -25.536 25.143 1.00 43.19 185 THR A O 1
ATOM 1411 N N . ALA A 1 186 ? 5.102 -26.294 23.037 1.00 37.69 186 ALA A N 1
ATOM 1412 C CA . ALA A 1 186 ? 6.010 -27.430 23.119 1.00 37.69 186 ALA A CA 1
ATOM 1413 C C . ALA A 1 186 ? 7.400 -27.008 22.620 1.00 37.69 186 ALA A C 1
ATOM 1415 O O . ALA A 1 186 ? 7.514 -26.293 21.622 1.00 37.69 186 ALA A O 1
ATOM 1416 N N . VAL A 1 187 ? 8.392 -27.418 23.407 1.00 39.53 187 VAL A N 1
ATOM 1417 C CA . VAL A 1 187 ? 9.844 -27.220 23.291 1.00 39.53 187 VAL A CA 1
ATOM 1418 C C . VAL A 1 187 ? 10.412 -27.893 22.048 1.00 39.53 187 VAL A C 1
ATOM 1420 O O . VAL A 1 187 ? 9.925 -28.998 21.720 1.00 39.53 187 VAL A O 1
#

pLDDT: mean 80.38, std 16.13, range [37.69, 96.31]